Protein 6ILU (pdb70)

Structure (mmCIF, N/CA/C/O backbone):
data_6ILU
#
_entry.id   6ILU
#
_cell.length_a   81.823
_cell.length_b   107.514
_cell.length_c   117.524
_cell.angle_alpha   90.00
_cell.angle_beta   90.00
_cell.angle_gamma   90.00
#
_symmetry.space_group_name_H-M   'I 2 2 2'
#
loop_
_entity.id
_entity.type
_entity.pdbx_description
1 polymer Lysin
2 non-polymer 'SULFATE ION'
3 non-polymer 1,2-ETHANEDIOL
4 water water
#
loop_
_atom_site.group_PDB
_atom_site.id
_atom_site.type_symbol
_atom_site.label_atom_id
_atom_site.label_alt_id
_atom_site.label_comp_id
_atom_site.label_asym_id
_atom_site.label_entity_id
_atom_site.label_seq_id
_atom_site.pdbx_PDB_ins_code
_atom_site.Cartn_x
_atom_site.Cartn_y
_atom_site.Cartn_z
_atom_site.occupancy
_atom_site.B_iso_or_equiv
_atom_site.auth_seq_id
_atom_site.auth_comp_id
_atom_site.auth_asym_id
_atom_site.auth_atom_id
_atom_site.pdbx_PDB_model_num
ATOM 1 N N . VAL A 1 6 ? 15.358 12.628 48.515 1.00 44.67 205 VAL A N 1
ATOM 2 C CA . VAL A 1 6 ? 16.194 11.433 48.400 1.00 36.80 205 VAL A CA 1
ATOM 3 C C . VAL A 1 6 ? 17.046 11.588 47.131 1.00 31.27 205 VAL A C 1
ATOM 4 O O . VAL A 1 6 ? 16.572 12.013 46.065 1.00 36.01 205 VAL A O 1
ATOM 8 N N . SER A 1 7 ? 18.321 11.269 47.257 1.00 27.99 206 SER A N 1
ATOM 9 C CA . SER A 1 7 ? 19.243 11.493 46.154 1.00 26.30 206 SER A CA 1
ATOM 10 C C . SER A 1 7 ? 19.180 10.362 45.141 1.00 26.66 206 SER A C 1
ATOM 11 O O . SER A 1 7 ? 18.859 9.210 45.478 1.00 28.29 206 SER A O 1
ATOM 14 N N . GLU A 1 8 ? 19.456 10.703 43.892 1.00 26.51 207 GLU A N 1
ATOM 15 C CA . GLU A 1 8 ? 19.641 9.685 42.853 1.00 27.14 207 GLU A CA 1
ATOM 16 C C . GLU A 1 8 ? 20.830 8.811 43.234 1.00 24.97 207 GLU A C 1
ATOM 17 O O . GLU A 1 8 ? 21.940 9.301 43.411 1.00 24.45 207 GLU A O 1
ATOM 23 N N . PRO A 1 9 ? 20.622 7.495 43.341 1.00 26.49 208 PRO A N 1
ATOM 24 C CA . PRO A 1 9 ? 21.733 6.673 43.815 1.00 28.15 208 PRO A CA 1
ATOM 25 C C . PRO A 1 9 ? 22.863 6.489 42.806 1.00 29.09 208 PRO A C 1
ATOM 26 O O . PRO A 1 9 ? 23.967 6.111 43.214 1.00 29.18 208 PRO A O 1
ATOM 30 N N . GLU A 1 10 ? 22.623 6.727 41.512 1.00 24.53 209 GLU A N 1
ATOM 31 C CA . GLU A 1 10 ? 23.699 6.568 40.539 1.00 23.47 209 GLU A CA 1
ATOM 32 C C . GLU A 1 10 ? 23.521 7.655 39.497 1.00 23.82 209 GLU A C 1
ATOM 33 O O . GLU A 1 10 ? 22.412 8.175 39.351 1.00 23.57 209 GLU A O 1
ATOM 39 N N . GLY A 1 11 ? 24.589 7.974 38.783 1.00 21.34 210 GLY A N 1
ATOM 40 C CA . GLY A 1 11 ? 24.460 8.892 37.644 1.00 21.98 210 GLY A CA 1
ATOM 41 C C . GLY A 1 11 ? 24.659 10.352 37.965 1.00 20.32 210 GLY A C 1
ATOM 42 O O . GLY A 1 11 ? 24.602 10.764 39.130 1.00 20.68 210 GLY A O 1
ATOM 43 N N . ILE A 1 12 ? 24.811 11.151 36.903 1.00 17.76 211 ILE A N 1
ATOM 44 C CA . ILE A 1 12 ? 24.967 12.596 37.059 1.00 17.61 211 ILE A CA 1
ATOM 45 C C . ILE A 1 12 ? 24.007 13.379 36.170 1.00 20.17 211 ILE A C 1
ATOM 46 O O . ILE A 1 12 ? 24.034 14.613 36.169 1.00 21.53 211 ILE A O 1
ATOM 51 N N . GLY A 1 13 ? 23.158 12.699 35.389 1.00 19.27 212 GLY A N 1
ATOM 52 C CA . GLY A 1 13 ? 22.207 13.442 34.556 1.00 18.61 212 GLY A CA 1
ATOM 53 C C . GLY A 1 13 ? 21.491 12.479 33.611 1.00 21.55 212 GLY A C 1
ATOM 54 O O . GLY A 1 13 ? 21.723 11.261 33.686 1.00 21.27 212 GLY A O 1
ATOM 55 N N . VAL A 1 14 ? 20.648 13.013 32.747 1.00 22.28 213 VAL A N 1
ATOM 56 C CA . VAL A 1 14 ? 19.912 12.231 31.751 1.00 23.65 213 VAL A CA 1
ATOM 57 C C . VAL A 1 14 ? 20.031 12.930 30.382 1.00 21.60 213 VAL A C 1
ATOM 58 O O . VAL A 1 14 ? 19.731 14.129 30.255 1.00 22.46 213 VAL A O 1
ATOM 62 N N . ALA A 1 15 ? 20.415 12.180 29.351 1.00 21.08 214 ALA A N 1
ATOM 63 C CA . ALA A 1 15 ? 20.661 12.714 27.991 1.00 19.69 214 ALA A CA 1
ATOM 64 C C . ALA A 1 15 ? 19.634 12.206 26.966 1.00 20.10 214 ALA A C 1
ATOM 65 O O . ALA A 1 15 ? 19.240 11.041 27.006 1.00 22.75 214 ALA A O 1
ATOM 67 N N . LEU A 1 16 ? 19.191 13.079 26.078 1.00 22.14 215 LEU A N 1
ATOM 68 C CA . LEU A 1 16 ? 18.306 12.683 24.995 1.00 21.77 215 LEU A CA 1
ATOM 69 C C . LEU A 1 16 ? 18.862 13.206 23.677 1.00 22.16 215 LEU A C 1
ATOM 70 O O . LEU A 1 16 ? 19.196 14.375 23.591 1.00 23.28 215 LEU A O 1
ATOM 75 N N . SER A 1 17 ? 19.017 12.330 22.686 1.00 21.88 216 SER A N 1
ATOM 76 C CA . SER A 1 17 ? 19.495 12.715 21.352 1.00 21.23 216 SER A CA 1
ATOM 77 C C . SER A 1 17 ? 18.795 13.963 20.810 1.00 23.17 216 SER A C 1
ATOM 78 O O . SER A 1 17 ? 17.563 14.067 20.900 1.00 25.16 216 SER A O 1
ATOM 81 N N . ILE A 1 18 ? 19.570 14.864 20.208 1.00 22.87 217 ILE A N 1
ATOM 82 C CA . ILE A 1 18 ? 18.958 15.988 19.473 1.00 21.71 217 ILE A CA 1
ATOM 83 C C . ILE A 1 18 ? 18.432 15.598 18.075 1.00 24.12 217 ILE A C 1
ATOM 84 O O . ILE A 1 18 ? 17.742 16.390 17.425 1.00 23.39 217 ILE A O 1
ATOM 89 N N . TYR A 1 19 ? 18.752 14.385 17.630 1.00 24.19 218 TYR A N 1
ATOM 90 C CA . TYR A 1 19 ? 18.389 13.918 16.274 1.00 24.43 218 TYR A CA 1
ATOM 91 C C . TYR A 1 19 ? 17.076 13.134 16.310 1.00 24.60 218 TYR A C 1
ATOM 92 O O . TYR A 1 19 ? 16.615 12.743 17.382 1.00 28.16 218 TYR A O 1
ATOM 101 N N . PRO A 1 20 ? 16.483 12.873 15.145 1.00 25.31 219 PRO A N 1
ATOM 102 C CA . PRO A 1 20 ? 15.245 12.100 15.143 1.00 26.39 219 PRO A CA 1
ATOM 103 C C . PRO A 1 20 ? 15.446 10.679 15.627 1.00 26.52 219 PRO A C 1
ATOM 104 O O . PRO A 1 20 ? 16.560 10.165 15.622 1.00 26.51 219 PRO A O 1
ATOM 108 N N . ASP A 1 21 ? 14.373 10.055 16.078 1.00 32.20 220 ASP A N 1
ATOM 109 C CA . ASP A 1 21 ? 14.436 8.625 16.401 1.00 32.75 220 ASP A CA 1
ATOM 110 C C . ASP A 1 21 ? 14.891 7.879 15.132 1.00 31.39 220 ASP A C 1
ATOM 111 O O . ASP A 1 21 ? 14.433 8.205 14.004 1.00 30.37 220 ASP A O 1
ATOM 116 N N . GLY A 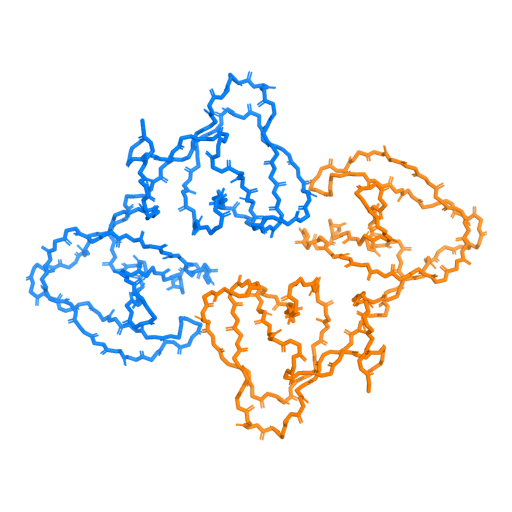1 22 ? 15.800 6.911 15.303 1.00 31.04 221 GLY A N 1
ATOM 117 C CA . GLY A 1 22 ? 16.342 6.166 14.184 1.00 34.84 221 GLY A CA 1
ATOM 118 C C . GLY A 1 22 ? 17.647 6.729 13.633 1.00 32.85 221 GLY A C 1
ATOM 119 O O . GLY A 1 22 ? 18.339 6.062 12.863 1.00 35.81 221 GLY A O 1
ATOM 120 N N . TYR A 1 23 ? 17.990 7.953 14.014 1.00 27.79 222 TYR A N 1
ATOM 121 C CA . TYR A 1 23 ? 19.194 8.589 13.480 1.00 27.62 222 TYR A CA 1
ATOM 122 C C . TYR A 1 23 ? 20.373 8.225 14.392 1.00 28.71 222 TYR A C 1
ATOM 123 O O . TYR A 1 23 ? 20.317 8.457 15.569 1.00 30.04 222 TYR A O 1
ATOM 132 N N . GLY A 1 24 ? 21.405 7.585 13.842 1.00 28.90 223 GLY A N 1
ATOM 133 C CA . GLY A 1 24 ? 22.466 7.062 14.670 1.00 28.46 223 GLY A CA 1
ATOM 134 C C . GLY A 1 24 ? 23.334 8.117 15.317 1.00 26.40 223 GLY A C 1
ATOM 135 O O . GLY A 1 24 ? 23.759 9.070 14.662 1.00 31.08 223 GLY A O 1
ATOM 136 N N . VAL A 1 25 ? 23.555 7.981 16.621 1.00 29.29 224 VAL A N 1
ATOM 137 C CA . VAL A 1 25 ? 24.527 8.790 17.338 1.00 29.89 224 VAL A CA 1
ATOM 138 C C . VAL A 1 25 ? 25.694 7.889 17.705 1.00 29.66 224 VAL A C 1
ATOM 139 O O . VAL A 1 25 ? 25.471 6.825 18.291 1.00 28.89 224 VAL A O 1
ATOM 143 N N . ASN A 1 26 ? 26.921 8.302 17.383 1.00 28.70 225 ASN A N 1
ATOM 144 C CA . ASN A 1 26 ? 28.075 7.424 17.592 1.00 28.42 225 ASN A CA 1
ATOM 145 C C . ASN A 1 26 ? 28.524 7.347 19.039 1.00 25.04 225 ASN A C 1
ATOM 146 O O . ASN A 1 26 ? 28.437 8.322 19.786 1.00 26.78 225 ASN A O 1
ATOM 151 N N . LEU A 1 27 ? 28.962 6.144 19.408 1.00 23.50 226 LEU A N 1
ATOM 152 C CA . LEU A 1 27 ? 29.579 5.883 20.706 1.00 23.82 226 LEU A CA 1
ATOM 153 C C . LEU A 1 27 ? 31.044 5.568 20.475 1.00 25.39 226 LEU A C 1
ATOM 154 O O . LEU A 1 27 ? 31.409 4.995 19.429 1.00 30.44 226 LEU A O 1
ATOM 159 N N . TYR A 1 28 ? 31.848 5.878 21.495 1.00 22.70 227 TYR A N 1
ATOM 160 C CA . TYR A 1 28 ? 33.293 5.852 21.401 1.00 22.80 227 TYR A CA 1
ATOM 161 C C . TYR A 1 28 ? 33.936 5.290 22.651 1.00 20.64 227 TYR A C 1
ATOM 162 O O . TYR A 1 28 ? 33.344 5.293 23.759 1.00 21.63 227 TYR A O 1
ATOM 171 N N . GLU A 1 29 ? 35.173 4.824 22.494 1.00 20.75 228 GLU A N 1
ATOM 172 C CA . GLU A 1 29 ? 36.046 4.672 23.665 1.00 22.71 228 GLU A CA 1
ATOM 173 C C . GLU A 1 29 ? 37.155 5.736 23.587 1.00 25.09 228 GLU A C 1
ATOM 174 O O . GLU A 1 29 ? 37.297 6.419 22.553 1.00 25.77 228 GLU A O 1
ATOM 180 N N . ARG A 1 30 ? 37.898 5.922 24.692 1.00 20.57 229 ARG A N 1
ATOM 181 C CA . ARG A 1 30 ? 39.082 6.818 24.723 1.00 19.64 229 ARG A CA 1
ATOM 182 C C . ARG A 1 30 ? 38.699 8.292 24.491 1.00 21.58 229 ARG A C 1
ATOM 183 O O . ARG A 1 30 ? 39.005 8.904 23.454 1.00 20.71 229 ARG A O 1
ATOM 191 N N . PRO A 1 31 ? 38.084 8.914 25.494 1.00 18.10 230 PRO A N 1
ATOM 192 C CA . PRO A 1 31 ? 37.435 10.208 25.201 1.00 19.87 230 PRO A CA 1
ATOM 193 C C . PRO A 1 31 ? 38.399 11.343 24.901 1.00 19.82 230 PRO A C 1
ATOM 194 O O . PRO A 1 31 ? 37.987 12.286 24.235 1.00 22.78 230 PRO A O 1
ATOM 198 N N . SER A 1 32 ? 39.674 11.251 25.292 1.00 19.79 231 SER A N 1
ATOM 199 C CA . SER A 1 32 ? 40.561 12.323 24.859 1.00 21.45 231 SER A CA 1
ATOM 200 C C . SER A 1 32 ? 40.942 12.245 23.363 1.00 24.74 231 SER A C 1
ATOM 201 O O . SER A 1 32 ? 41.444 13.213 22.807 1.00 26.62 231 SER A O 1
ATOM 204 N N . ASP A 1 33 ? 40.724 11.099 22.714 1.00 23.65 232 ASP A N 1
ATOM 205 C CA . ASP A 1 33 ? 41.049 10.947 21.272 1.00 27.83 232 ASP A CA 1
ATOM 206 C C . ASP A 1 33 ? 40.190 9.790 20.760 1.00 26.69 232 ASP A C 1
ATOM 207 O O . ASP A 1 33 ? 40.682 8.648 20.585 1.00 27.02 232 ASP A O 1
ATOM 212 N N . PRO A 1 34 ? 38.886 10.057 20.554 1.00 26.14 233 PRO A N 1
ATOM 213 C CA . PRO A 1 34 ? 37.852 9.000 20.517 1.00 24.98 233 PRO A CA 1
ATOM 214 C C . PRO A 1 34 ? 38.036 7.993 19.386 1.00 28.35 233 PRO A C 1
ATOM 215 O O . PRO A 1 34 ? 38.378 8.381 18.250 1.00 27.74 233 PRO A O 1
ATOM 219 N N . ILE A 1 35 ? 37.851 6.715 19.728 1.00 23.64 234 ILE A N 1
ATOM 220 C CA . ILE A 1 35 ? 37.861 5.586 18.789 1.00 25.86 234 ILE A CA 1
ATOM 221 C C . ILE A 1 35 ? 36.448 5.062 18.669 1.00 27.44 234 ILE A C 1
ATOM 222 O O . ILE A 1 35 ? 35.802 4.758 19.675 1.00 25.20 234 ILE A O 1
ATOM 227 N N . TYR A 1 36 ? 35.957 4.952 17.435 1.00 26.70 235 TYR A N 1
ATOM 228 C CA . TYR A 1 36 ? 34.590 4.531 17.201 1.00 28.75 235 TYR A CA 1
ATOM 229 C C . TYR A 1 36 ? 34.306 3.180 17.862 1.00 32.03 235 TYR A C 1
ATOM 230 O O . TYR A 1 36 ? 35.097 2.236 17.724 1.00 32.71 235 TYR A O 1
ATOM 239 N N . ALA A 1 37 ? 33.199 3.090 18.601 1.00 29.30 236 ALA A N 1
ATOM 240 C CA . ALA A 1 37 ? 32.812 1.826 19.213 1.00 29.68 236 ALA A CA 1
ATOM 241 C C . ALA A 1 37 ? 31.497 1.311 18.712 1.00 31.82 236 ALA A C 1
ATOM 242 O O . ALA A 1 37 ? 31.283 0.093 18.615 1.00 37.87 236 ALA A O 1
ATOM 244 N N . GLY A 1 38 ? 30.599 2.214 18.373 1.00 30.94 237 GLY A N 1
ATOM 245 C CA . GLY A 1 38 ? 29.336 1.757 17.826 1.00 32.48 237 GLY A CA 1
ATOM 246 C C . GLY A 1 38 ? 28.382 2.895 17.617 1.00 34.57 237 GLY A C 1
ATOM 247 O O . GLY A 1 38 ? 28.817 4.019 17.568 1.00 29.36 237 GLY A O 1
ATOM 248 N N . ASN A 1 39 ? 27.091 2.584 17.572 1.00 37.58 238 ASN A N 1
ATOM 249 C CA . ASN A 1 39 ? 26.059 3.468 17.061 1.00 41.95 238 ASN A CA 1
ATOM 250 C C . ASN A 1 39 ? 24.706 3.258 17.790 1.00 35.98 238 ASN A C 1
ATOM 251 O O . ASN A 1 39 ? 24.218 2.128 17.828 1.00 41.18 238 ASN A O 1
ATOM 256 N N . ILE A 1 40 ? 24.101 4.310 18.354 1.00 28.71 239 ILE A N 1
ATOM 257 C CA . ILE A 1 40 ? 22.782 4.229 19.015 1.00 26.40 239 ILE A CA 1
ATOM 258 C C . ILE A 1 40 ? 21.690 4.852 18.127 1.00 30.99 239 ILE A C 1
ATOM 259 O O . ILE A 1 40 ? 21.781 6.045 17.842 1.00 33.18 239 ILE A O 1
ATOM 264 N N . THR A 1 41 ? 20.661 4.101 17.755 1.00 29.29 240 THR A N 1
ATOM 265 C CA . THR A 1 41 ? 19.625 4.632 16.867 1.00 30.75 240 THR A CA 1
ATOM 266 C C . THR A 1 41 ? 18.300 4.757 17.614 1.00 34.27 240 THR A C 1
ATOM 267 O O . THR A 1 41 ? 17.381 5.416 17.150 1.00 34.19 240 THR A O 1
ATOM 271 N N . LYS A 1 42 ? 18.199 4.111 18.773 1.00 31.33 241 LYS A N 1
ATOM 272 C CA . LYS A 1 42 ? 16.951 4.126 19.534 1.00 33.46 241 LYS A CA 1
ATOM 273 C C . LYS A 1 42 ? 16.914 5.353 20.390 1.00 31.60 241 LYS A C 1
ATOM 274 O O . LYS A 1 42 ? 17.664 5.457 21.359 1.00 30.97 241 LYS A O 1
ATOM 280 N N . LYS A 1 43 ? 16.044 6.288 20.053 1.00 31.33 242 LYS A N 1
ATOM 281 C CA . LYS A 1 43 ? 15.985 7.523 20.804 1.00 28.86 242 LYS A CA 1
ATOM 282 C C . LYS A 1 43 ? 15.080 7.404 22.024 1.00 27.59 242 LYS A C 1
ATOM 283 O O . LYS A 1 43 ? 13.859 7.392 21.908 1.00 30.65 242 LYS A O 1
ATOM 289 N N . ILE A 1 44 ? 15.708 7.264 23.184 1.00 27.01 243 ILE A N 1
ATOM 290 C CA . ILE A 1 44 ? 15.045 7.296 24.480 1.00 27.64 243 ILE A CA 1
ATOM 291 C C . ILE A 1 44 ? 15.972 8.053 25.429 1.00 25.56 243 ILE A C 1
ATOM 292 O O . ILE A 1 44 ? 17.156 8.214 25.135 1.00 25.61 243 ILE A O 1
ATOM 297 N N . PRO A 1 45 ? 15.462 8.486 26.586 1.00 27.23 244 PRO A N 1
ATOM 298 C CA . PRO A 1 45 ? 16.417 9.081 27.538 1.00 24.49 244 PRO A CA 1
ATOM 299 C C . PRO A 1 45 ? 17.441 8.045 28.048 1.00 24.13 244 PRO A C 1
ATOM 300 O O . PRO A 1 45 ? 17.058 6.907 28.339 1.00 25.91 244 PRO A O 1
ATOM 304 N N . TYR A 1 46 ? 18.717 8.437 28.142 1.00 23.09 245 TYR A N 1
ATOM 305 C CA . TYR A 1 46 ? 19.774 7.573 28.653 1.00 24.97 245 TYR A CA 1
ATOM 306 C C . TYR A 1 46 ? 20.418 8.203 29.878 1.00 23.97 245 TYR A C 1
ATOM 307 O O . TYR A 1 46 ? 20.791 9.364 29.826 1.00 22.67 245 TYR A O 1
ATOM 316 N N . LYS A 1 47 ? 20.581 7.432 30.959 1.00 22.43 246 LYS A N 1
ATOM 317 C CA . LYS A 1 47 ? 21.282 7.942 32.132 1.00 19.50 246 LYS A CA 1
ATOM 318 C C . LYS A 1 47 ? 22.766 8.185 31.810 1.00 22.81 246 LYS A C 1
ATOM 319 O O . LYS A 1 47 ? 23.396 7.413 31.083 1.00 21.16 246 LYS A O 1
ATOM 325 N N . VAL A 1 48 ? 23.293 9.306 32.293 1.00 19.76 247 VAL A N 1
ATOM 326 C CA . VAL A 1 48 ? 24.698 9.662 32.128 1.00 16.31 247 VAL A CA 1
ATOM 327 C C . VAL A 1 48 ? 25.445 9.284 33.414 1.00 17.69 247 VAL A C 1
ATOM 328 O O . VAL A 1 48 ? 25.024 9.668 34.526 1.00 19.49 247 VAL A O 1
ATOM 332 N N . PHE A 1 49 ? 26.556 8.563 33.260 1.00 17.11 248 PHE A N 1
ATOM 333 C CA . PHE A 1 49 ? 27.299 8.101 34.420 1.00 18.62 248 PHE A CA 1
ATOM 334 C C . PHE A 1 49 ? 28.577 8.882 34.699 1.00 18.74 248 PHE A C 1
ATOM 335 O O . PHE A 1 49 ? 29.038 8.873 35.855 1.00 21.53 248 PHE A O 1
ATOM 343 N N . ALA A 1 50 ? 29.132 9.538 33.695 1.00 17.64 249 ALA A N 1
ATOM 344 C CA . ALA A 1 50 ? 30.378 10.290 33.848 1.00 17.85 249 ALA A CA 1
ATOM 345 C C . ALA A 1 50 ? 30.484 11.315 32.758 1.00 18.81 249 ALA A C 1
ATOM 346 O O . ALA A 1 50 ? 29.854 11.184 31.695 1.00 19.04 249 ALA A O 1
ATOM 348 N N . GLY A 1 51 ? 31.335 12.296 32.996 1.00 17.19 250 GLY A N 1
ATOM 349 C CA . GLY A 1 51 ? 31.595 13.356 32.028 1.00 17.69 250 GLY A CA 1
ATOM 350 C C . GLY A 1 51 ? 33.096 13.431 31.793 1.00 17.97 250 GLY A C 1
ATOM 351 O O . GLY A 1 51 ? 33.923 13.170 32.706 1.00 17.89 250 GLY A O 1
ATOM 352 N N . TYR A 1 52 ? 33.460 13.729 30.534 1.00 16.39 251 TYR A N 1
ATOM 353 C CA . TYR A 1 52 ? 34.819 14.061 30.148 1.00 18.27 251 TYR A CA 1
ATOM 354 C C . TYR A 1 52 ? 34.762 15.536 29.829 1.00 19.05 251 TYR A C 1
ATOM 355 O O . TYR A 1 52 ? 34.046 15.941 28.882 1.00 20.08 251 TYR A O 1
ATOM 364 N N . TRP A 1 53 ? 35.475 16.354 30.605 1.00 18.43 252 TRP A N 1
ATOM 365 C CA . TRP A 1 53 ? 35.370 17.810 30.501 1.00 21.90 252 TRP A CA 1
ATOM 366 C C . TRP A 1 53 ? 36.536 18.332 29.686 1.00 23.69 252 TRP A C 1
ATOM 367 O O . TRP A 1 53 ? 37.473 18.938 30.192 1.00 26.78 252 TRP A O 1
ATOM 378 N N . GLY A 1 54 ? 36.458 18.107 28.372 1.00 24.08 253 GLY A N 1
ATOM 379 C CA . GLY A 1 54 ? 37.536 18.510 27.480 1.00 28.03 253 GLY A CA 1
ATOM 380 C C . GLY A 1 54 ? 37.432 19.942 27.011 1.00 30.15 253 GLY A C 1
ATOM 381 O O . GLY A 1 54 ? 38.362 20.476 26.422 1.00 36.13 253 GLY A O 1
ATOM 382 N N . GLY A 1 55 ? 36.292 20.567 27.254 1.00 25.65 254 GLY A N 1
ATOM 383 C CA . GLY A 1 55 ? 36.125 21.953 26.929 1.00 29.44 254 GLY A CA 1
ATOM 384 C C . GLY A 1 55 ? 35.349 22.036 25.639 1.00 34.53 254 GLY A C 1
ATOM 385 O O . GLY A 1 55 ? 35.789 21.536 24.582 1.00 35.61 254 GLY A O 1
ATOM 386 N N . GLY A 1 56 ? 34.182 22.653 25.726 1.00 35.44 255 GLY A N 1
ATOM 387 C CA . GLY A 1 56 ? 33.437 22.977 24.530 1.00 36.33 255 GLY A CA 1
ATOM 388 C C . GLY A 1 56 ? 33.030 21.743 23.772 1.00 30.93 255 GLY A C 1
ATOM 389 O O . GLY A 1 56 ? 32.509 20.805 24.381 1.00 28.31 255 GLY A O 1
ATOM 390 N N . ASP A 1 57 ? 33.291 21.744 22.463 1.00 34.65 256 ASP A N 1
ATOM 391 C CA . ASP A 1 57 ? 32.877 20.670 21.580 1.00 35.30 256 ASP A CA 1
ATOM 392 C C . ASP A 1 57 ? 33.502 19.356 21.931 1.00 31.76 256 ASP A C 1
ATOM 393 O O . ASP A 1 57 ? 33.035 18.311 21.473 1.00 35.09 256 ASP A O 1
ATOM 398 N N . LYS A 1 58 ? 34.574 19.374 22.727 1.00 30.12 257 LYS A N 1
ATOM 399 C CA . LYS A 1 58 ? 35.275 18.128 23.048 1.00 28.48 257 LYS A CA 1
ATOM 400 C C . LYS A 1 58 ? 34.696 17.440 24.276 1.00 25.01 257 LYS A C 1
ATOM 401 O O . LYS A 1 58 ? 35.123 16.324 24.608 1.00 25.07 257 LYS A O 1
ATOM 407 N N . ASP A 1 59 ? 33.727 18.071 24.937 1.00 19.65 258 ASP A N 1
ATOM 408 C CA . ASP A 1 59 ? 33.046 17.421 26.069 1.00 20.12 258 ASP A CA 1
ATOM 409 C C . ASP A 1 59 ? 32.344 16.144 25.625 1.00 19.06 258 ASP A C 1
ATOM 410 O O . ASP A 1 59 ? 31.659 16.131 24.565 1.00 20.68 258 ASP A O 1
ATOM 415 N N . MET A 1 60 ? 32.502 15.100 26.457 1.00 18.81 259 MET A N 1
ATOM 416 C CA . MET A 1 60 ? 31.794 13.830 26.247 1.00 19.68 259 MET A CA 1
ATOM 417 C C . MET A 1 60 ? 31.068 13.334 27.492 1.00 19.16 259 MET A C 1
ATOM 418 O O . MET A 1 60 ? 31.446 13.683 28.648 1.00 19.42 259 MET A O 1
ATOM 423 N N . ILE A 1 61 ? 30.033 12.509 27.283 1.00 18.74 260 ILE A N 1
ATOM 424 C CA . ILE A 1 61 ? 29.296 11.915 28.393 1.00 16.42 260 ILE A CA 1
ATOM 425 C C . ILE A 1 61 ? 29.320 10.409 28.213 1.00 17.96 260 ILE A C 1
ATOM 426 O O . ILE A 1 61 ? 29.344 9.918 27.100 1.00 18.59 260 ILE A O 1
ATOM 431 N N . CYS A 1 62 ? 29.360 9.689 29.341 1.00 17.11 261 CYS A N 1
ATOM 432 C CA . CYS A 1 62 ? 29.464 8.242 29.324 1.00 16.92 261 CYS A CA 1
ATOM 433 C C . CYS A 1 62 ? 28.094 7.645 29.627 1.00 20.95 261 CYS A C 1
ATOM 434 O O . CYS A 1 62 ? 27.523 7.906 30.706 1.00 20.37 261 CYS A O 1
ATOM 437 N N . LEU A 1 63 ? 27.559 6.853 28.701 1.00 19.07 262 LEU A N 1
ATOM 438 C CA . LEU A 1 63 ? 26.234 6.241 28.903 1.00 19.13 262 LEU A CA 1
ATOM 439 C C . LEU A 1 63 ? 26.292 4.828 29.485 1.00 18.72 262 LEU A C 1
ATOM 440 O O . LEU A 1 63 ? 25.279 4.143 29.567 1.00 22.13 262 LEU A O 1
ATOM 445 N N . GLY A 1 64 ? 27.462 4.394 29.933 1.00 19.56 263 GLY A N 1
ATOM 446 C CA . GLY A 1 64 ? 27.572 3.066 30.521 1.00 21.84 263 GLY A CA 1
ATOM 447 C C . GLY A 1 64 ? 28.968 2.841 31.028 1.00 25.08 263 GLY A C 1
ATOM 448 O O . GLY A 1 64 ? 29.317 3.209 32.172 1.00 26.50 263 GLY A O 1
ATOM 449 N N . GLY A 1 65 ? 29.776 2.210 30.195 1.00 22.23 264 GLY A N 1
ATOM 450 C CA . GLY A 1 65 ? 31.150 1.942 30.543 1.00 21.65 264 GLY A CA 1
ATOM 451 C C . GLY A 1 65 ? 32.100 2.494 29.483 1.00 20.54 264 GLY A C 1
ATOM 452 O O . GLY A 1 65 ? 31.742 3.388 28.740 1.00 19.40 264 GLY A O 1
ATOM 453 N N . GLU A 1 66 ? 33.304 1.944 29.445 1.00 23.65 265 GLU A N 1
ATOM 454 C CA . GLU A 1 66 ? 34.393 2.504 28.624 1.00 20.91 265 GLU A CA 1
ATOM 455 C C . GLU A 1 66 ? 34.098 2.657 27.159 1.00 23.08 265 GLU A C 1
ATOM 456 O O . GLU A 1 66 ? 34.687 3.528 26.535 1.00 20.71 265 GLU A O 1
ATOM 462 N N . LYS A 1 67 ? 33.265 1.780 26.600 1.00 22.40 266 LYS A N 1
ATOM 463 C CA . LYS A 1 67 ? 32.919 1.964 25.164 1.00 22.81 266 LYS A CA 1
ATOM 464 C C . LYS A 1 67 ? 31.612 2.739 24.880 1.00 25.08 266 LYS A C 1
ATOM 465 O O . LYS A 1 67 ? 31.098 2.666 23.755 1.00 25.67 266 LYS A O 1
ATOM 471 N N . GLN A 1 68 ? 31.097 3.482 25.857 1.00 21.31 267 GLN A N 1
ATOM 472 C CA . GLN A 1 68 ? 29.833 4.207 25.678 1.00 21.10 267 GLN A CA 1
ATOM 473 C C . GLN A 1 68 ? 29.984 5.700 25.864 1.00 21.08 267 GLN A C 1
ATOM 474 O O . GLN A 1 68 ? 29.070 6.366 26.349 1.00 20.65 267 GLN A O 1
ATOM 480 N N . TRP A 1 69 ? 31.112 6.254 25.421 1.00 19.44 268 TRP A N 1
ATOM 481 C CA . TRP A 1 69 ? 31.238 7.726 25.394 1.00 19.26 268 TRP A CA 1
ATOM 482 C C . TRP A 1 69 ? 30.598 8.336 24.155 1.00 19.82 268 TRP A C 1
ATOM 483 O O . TRP A 1 69 ? 30.666 7.764 23.061 1.00 21.35 268 TRP A O 1
ATOM 494 N N . ALA A 1 70 ? 30.001 9.520 24.339 1.00 20.48 269 ALA A N 1
ATOM 495 C C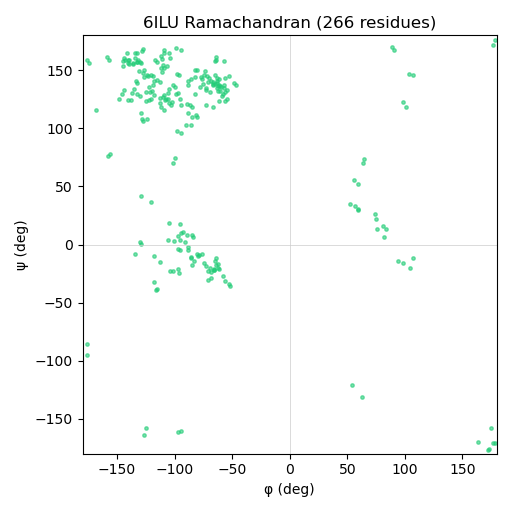A . ALA A 1 70 ? 29.362 10.210 23.226 1.00 20.48 269 ALA A CA 1
ATOM 496 C C . ALA A 1 70 ? 29.561 11.715 23.404 1.00 18.14 269 ALA A C 1
ATOM 497 O O . ALA A 1 70 ? 29.689 12.201 24.525 1.00 19.41 269 ALA A O 1
ATOM 499 N N . TYR A 1 71 ? 29.548 12.460 22.312 1.00 20.84 270 TYR A N 1
ATOM 500 C CA . TYR A 1 71 ? 29.722 13.914 22.472 1.00 19.91 270 TYR A CA 1
ATOM 501 C C . TYR A 1 71 ? 28.482 14.590 23.059 1.00 21.68 270 TYR A C 1
ATOM 502 O O . TYR A 1 71 ? 27.362 14.361 22.574 1.00 22.16 270 TYR A O 1
ATOM 511 N N . ASN A 1 72 ? 28.693 15.464 24.067 1.00 18.92 271 ASN A N 1
ATOM 512 C CA . ASN A 1 72 ? 27.581 16.221 24.651 1.00 20.49 271 ASN A CA 1
ATOM 513 C C . ASN A 1 72 ? 26.758 16.935 23.608 1.00 22.06 271 ASN A C 1
ATOM 514 O O . ASN A 1 72 ? 25.551 17.079 23.777 1.00 21.78 271 ASN A O 1
ATOM 519 N N . LYS A 1 73 ? 27.415 17.427 22.552 1.00 23.65 272 LYS A N 1
ATOM 520 C CA . LYS A 1 73 ? 26.746 18.291 21.579 1.00 24.10 272 LYS A CA 1
ATOM 521 C C . LYS A 1 73 ? 25.628 17.546 20.812 1.00 22.81 272 LYS A C 1
ATOM 522 O O . LYS A 1 73 ? 24.781 18.201 20.195 1.00 24.37 272 LYS A O 1
ATOM 528 N N . HIS A 1 74 ? 25.606 16.217 20.901 1.00 22.02 273 HIS A N 1
ATOM 529 C C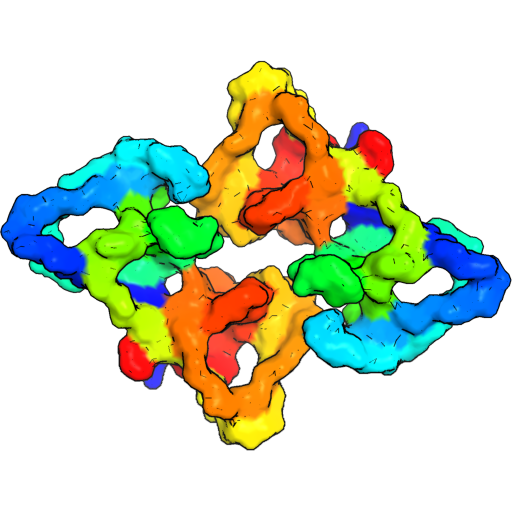A . HIS A 1 74 ? 24.582 15.446 20.198 1.00 24.52 273 HIS A CA 1
ATOM 530 C C . HIS A 1 74 ? 23.355 15.225 21.072 1.00 24.44 273 HIS A C 1
ATOM 531 O O . HIS A 1 74 ? 22.448 14.531 20.652 1.00 23.66 273 HIS A O 1
ATOM 538 N N . PHE A 1 75 ? 23.350 15.781 22.295 1.00 22.05 274 PHE A N 1
ATOM 539 C CA . PHE A 1 75 ? 22.233 15.557 23.243 1.00 22.52 274 PHE A CA 1
ATOM 540 C C . PHE A 1 75 ? 21.722 16.824 23.890 1.00 23.91 274 PHE A C 1
ATOM 541 O O . PHE A 1 75 ? 22.451 17.809 23.944 1.00 25.69 274 PHE A O 1
ATOM 549 N N . THR A 1 76 ? 20.470 16.814 24.363 1.00 23.03 275 THR A N 1
ATOM 550 C CA . THR A 1 76 ? 20.060 17.780 25.384 1.00 25.61 275 THR A CA 1
ATOM 551 C C . THR A 1 76 ? 20.190 17.030 26.711 1.00 26.63 275 THR A C 1
ATOM 552 O O . THR A 1 76 ? 19.761 15.858 26.831 1.00 24.07 275 THR A O 1
ATOM 556 N N . ILE A 1 77 ? 20.864 17.650 27.688 1.00 23.18 276 ILE A N 1
ATOM 557 C CA . ILE A 1 77 ? 21.227 16.918 28.928 1.00 21.73 276 ILE A CA 1
ATOM 558 C C . ILE A 1 77 ? 20.595 17.631 30.102 1.00 25.32 276 ILE A C 1
ATOM 559 O O . ILE A 1 77 ? 20.739 18.862 30.230 1.00 24.83 276 ILE A O 1
ATOM 564 N N . ASP A 1 78 ? 19.830 16.874 30.889 1.00 23.68 277 ASP A N 1
ATOM 565 C CA . ASP A 1 78 ? 19.251 17.376 32.125 1.00 23.84 277 ASP A CA 1
ATOM 566 C C . ASP A 1 78 ? 20.184 16.900 33.229 1.00 22.95 277 ASP A C 1
ATOM 567 O O . ASP A 1 78 ? 20.132 15.725 33.647 1.00 22.64 277 ASP A O 1
ATOM 572 N N . TRP A 1 79 ? 21.085 17.781 33.662 1.00 22.43 278 TRP A N 1
ATOM 573 C CA . TRP A 1 79 ? 22.076 17.390 34.687 1.00 21.48 278 TRP A CA 1
ATOM 574 C C . TRP A 1 79 ? 21.388 17.236 36.032 1.00 22.36 278 TRP A C 1
ATOM 575 O O . TRP A 1 79 ? 20.411 17.953 36.349 1.00 24.36 278 TRP A O 1
ATOM 586 N N . TYR A 1 80 ? 21.859 16.272 36.811 1.00 20.65 279 TYR A N 1
ATOM 587 C CA . TYR A 1 80 ? 21.446 16.211 38.200 1.00 21.86 279 TYR A CA 1
ATOM 588 C C . TYR A 1 80 ? 21.926 17.473 38.923 1.00 20.67 279 TYR A C 1
ATOM 589 O O . TYR A 1 80 ? 22.989 18.016 38.631 1.00 21.20 279 TYR A O 1
ATOM 598 N N . LYS A 1 81 ? 21.093 17.955 39.846 1.00 21.40 280 LYS A N 1
ATOM 599 C CA . LYS A 1 81 ? 21.333 19.200 40.571 1.00 21.07 280 LYS A CA 1
ATOM 600 C C . LYS A 1 81 ? 21.791 18.903 41.995 1.00 19.52 280 LYS A C 1
ATOM 601 O O . LYS A 1 81 ? 21.192 18.066 42.712 1.00 22.24 280 LYS A O 1
ATOM 607 N N . VAL A 1 82 ? 22.851 19.616 42.390 1.00 20.55 281 VAL A N 1
ATOM 608 C CA . VAL A 1 82 ? 23.491 19.407 43.690 1.00 17.92 281 VAL A CA 1
ATOM 609 C C . VAL A 1 82 ? 23.179 20.585 44.592 1.00 20.39 281 VAL A C 1
ATOM 610 O O . VAL A 1 82 ? 23.442 21.735 44.220 1.00 22.55 281 VAL A O 1
ATOM 614 N N . ARG A 1 83 ? 22.604 20.311 45.770 1.00 19.86 282 ARG A N 1
ATOM 615 C CA . ARG A 1 83 ? 22.257 21.388 46.708 1.00 21.52 282 ARG A CA 1
ATOM 616 C C . ARG A 1 83 ? 22.732 21.034 48.088 1.00 23.36 282 ARG A C 1
ATOM 617 O O . ARG A 1 83 ? 22.609 19.887 48.493 1.00 22.90 282 ARG A O 1
ATOM 625 N N . SER A 1 84 ? 23.272 22.002 48.814 1.00 22.84 283 SER A N 1
ATOM 626 C CA . SER A 1 84 ? 23.565 21.773 50.247 1.00 23.45 283 SER A CA 1
ATOM 627 C C . SER A 1 84 ? 22.343 21.259 51.018 1.00 26.32 283 SER A C 1
ATOM 628 O O . SER A 1 84 ? 21.197 21.675 50.756 1.00 27.91 283 SER A O 1
ATOM 631 N N . LYS A 1 85 ? 22.589 20.384 51.999 1.00 24.36 284 LYS A N 1
ATOM 632 C CA . LYS A 1 85 ? 21.529 19.984 52.920 1.00 24.90 284 LYS A CA 1
ATOM 633 C C . LYS A 1 85 ? 21.301 21.044 54.000 1.00 27.46 284 LYS A C 1
ATOM 634 O O . LYS A 1 85 ? 20.338 20.954 54.745 1.00 28.26 284 LYS A O 1
ATOM 640 N N . TYR A 1 86 ? 22.180 22.034 54.083 1.00 24.81 285 TYR A N 1
ATOM 641 C CA . TYR A 1 86 ? 22.227 22.934 55.247 1.00 26.52 285 TYR A CA 1
ATOM 642 C C . TYR A 1 86 ? 21.779 24.329 54.845 1.00 27.23 285 TYR A C 1
ATOM 643 O O . TYR A 1 86 ? 21.795 24.648 53.656 1.00 28.43 285 TYR A O 1
ATOM 652 N N . PRO A 1 87 ? 21.408 25.173 55.834 1.00 30.50 286 PRO A N 1
ATOM 653 C CA . PRO A 1 87 ? 20.918 26.504 55.469 1.00 34.78 286 PRO A CA 1
ATOM 654 C C . PRO A 1 87 ? 21.984 27.353 54.782 1.00 32.45 286 PRO A C 1
ATOM 655 O O . PRO A 1 87 ? 23.170 27.070 54.884 1.00 30.73 286 PRO A O 1
ATOM 659 N N . VAL A 1 88 ? 21.552 28.393 54.082 1.00 32.20 287 VAL A N 1
ATOM 660 C CA . VAL A 1 88 ? 22.496 29.332 53.498 1.00 32.54 287 VAL A CA 1
ATOM 661 C C . VAL A 1 88 ? 23.390 29.975 54.569 1.00 25.37 287 VAL A C 1
ATOM 662 O O . VAL A 1 88 ? 22.918 30.489 55.615 1.00 26.81 287 VAL A O 1
ATOM 666 N N . GLY A 1 89 ? 24.691 29.896 54.332 1.00 24.66 288 GLY A N 1
ATOM 667 C CA . GLY A 1 89 ? 25.681 30.460 55.234 1.00 26.76 288 GLY A CA 1
ATOM 668 C C . GLY A 1 89 ? 26.405 29.368 56.007 1.00 26.14 288 GLY A C 1
ATOM 669 O O . GLY A 1 89 ? 27.430 29.627 56.620 1.00 26.26 288 GLY A O 1
ATOM 670 N N . TRP A 1 90 ? 25.878 28.147 55.939 1.00 23.84 289 TRP A N 1
ATOM 671 C CA . TRP A 1 90 ? 26.480 26.990 56.619 1.00 23.54 289 TRP A CA 1
ATOM 672 C C . TRP A 1 90 ? 27.494 26.379 55.671 1.00 23.00 289 TRP A C 1
ATOM 673 O O . TRP A 1 90 ? 27.137 25.877 54.598 1.00 24.77 289 TRP A O 1
ATOM 684 N N . GLY A 1 91 ? 28.769 26.464 56.027 1.00 19.73 290 GLY A N 1
ATOM 685 C CA . GLY A 1 91 ? 29.814 26.098 55.084 1.00 21.20 290 GLY A CA 1
ATOM 686 C C . GLY A 1 91 ? 29.886 24.610 54.748 1.00 21.96 290 GLY A C 1
ATOM 687 O O . GLY A 1 91 ? 29.727 23.755 55.624 1.00 22.59 290 GLY A O 1
ATOM 688 N N . VAL A 1 92 ? 30.154 24.309 53.471 1.00 20.84 291 VAL A N 1
ATOM 689 C CA . VAL A 1 92 ? 30.337 22.923 53.056 1.00 21.77 291 VAL A CA 1
ATOM 690 C C . VAL A 1 92 ? 31.697 22.835 52.358 1.00 19.12 291 VAL A C 1
ATOM 691 O O . VAL A 1 92 ? 31.943 23.574 51.394 1.00 19.66 291 VAL A O 1
ATOM 695 N N . ASN A 1 93 ? 32.561 21.954 52.867 1.00 21.29 292 ASN A N 1
ATOM 696 C CA . ASN A 1 93 ? 33.918 21.867 52.339 1.00 18.93 292 ASN A CA 1
ATOM 697 C C . ASN A 1 93 ? 33.969 21.193 50.975 1.00 18.05 292 ASN A C 1
ATOM 698 O O . ASN A 1 93 ? 33.213 20.261 50.714 1.00 18.17 292 ASN A O 1
ATOM 703 N N . PHE A 1 94 ? 34.932 21.599 50.156 1.00 17.31 293 PHE A N 1
ATOM 704 C CA . PHE A 1 94 ? 35.218 20.845 48.939 1.00 16.35 293 PHE A CA 1
ATOM 705 C C . PHE A 1 94 ? 36.713 20.589 48.814 1.00 15.28 293 PHE A C 1
ATOM 706 O O . PHE A 1 94 ? 37.582 21.337 49.394 1.00 18.62 293 PHE A O 1
ATOM 714 N N . TYR A 1 95 ? 37.001 19.554 48.004 1.00 15.93 294 TYR A N 1
ATOM 715 C CA . TYR A 1 95 ? 38.339 18.953 47.930 1.00 16.04 294 TYR A CA 1
ATOM 716 C C . TYR A 1 95 ? 38.801 18.873 46.487 1.00 17.05 294 TYR A C 1
ATOM 717 O O . TYR A 1 95 ? 37.989 19.027 45.556 1.00 18.04 294 TYR A O 1
ATOM 726 N N . ASP A 1 96 ? 40.084 18.619 46.280 1.00 15.27 295 ASP A N 1
ATOM 727 C CA . ASP A 1 96 ? 40.564 18.531 44.869 1.00 16.56 295 ASP A CA 1
ATOM 728 C C . ASP A 1 96 ? 40.395 17.159 44.193 1.00 18.17 295 ASP A C 1
ATOM 729 O O .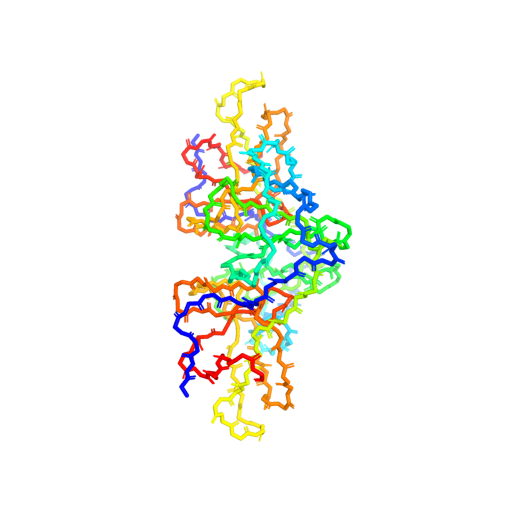 ASP A 1 96 ? 40.848 16.939 43.044 1.00 21.63 295 ASP A O 1
ATOM 734 N N . GLY A 1 97 ? 39.710 16.267 44.866 1.00 18.24 296 GLY A N 1
ATOM 735 C CA . GLY A 1 97 ? 39.295 14.995 44.282 1.00 19.31 296 GLY A CA 1
ATOM 736 C C . GLY A 1 97 ? 38.591 14.252 45.379 1.00 22.70 296 GLY A C 1
ATOM 737 O O . GLY A 1 97 ? 38.571 14.688 46.523 1.00 21.27 296 GLY A O 1
ATOM 738 N N . PRO A 1 98 ? 38.040 13.084 45.058 1.00 21.48 297 PRO A N 1
ATOM 739 C CA . PRO A 1 98 ? 37.503 12.202 46.093 1.00 21.31 297 PRO A CA 1
ATOM 740 C C . PRO A 1 98 ? 38.565 11.915 47.163 1.00 23.93 297 PRO A C 1
ATOM 741 O O . PRO A 1 98 ? 39.671 11.464 46.823 1.00 25.24 297 PRO A O 1
ATOM 745 N N . SER A 1 99 ? 38.243 12.180 48.426 1.00 25.03 298 SER A N 1
ATOM 746 C CA . SER A 1 99 ? 39.171 11.981 49.552 1.00 25.01 298 SER A CA 1
ATOM 747 C C . SER A 1 99 ? 40.465 12.764 49.337 1.00 24.63 298 SER A C 1
ATOM 748 O O . SER A 1 99 ? 41.540 12.350 49.756 1.00 24.67 298 SER A O 1
ATOM 751 N N . GLY A 1 100 ? 40.339 13.920 48.690 1.00 21.48 299 GLY A N 1
ATOM 752 C CA . GLY A 1 100 ? 41.537 14.666 48.304 1.00 21.99 299 GLY A CA 1
ATOM 753 C C . GLY A 1 100 ? 41.925 15.784 49.261 1.00 19.49 299 GLY A C 1
ATOM 754 O O . GLY A 1 100 ? 41.548 15.783 50.462 1.00 21.80 299 GLY A O 1
ATOM 755 N N . ASN A 1 101 ? 42.737 16.708 48.762 1.00 18.57 300 ASN A N 1
ATOM 756 C CA . ASN A 1 101 ? 43.193 17.829 49.584 1.00 20.36 300 ASN A CA 1
ATOM 757 C C . ASN A 1 101 ? 42.081 18.850 49.753 1.00 18.63 300 ASN A C 1
ATOM 758 O O . ASN A 1 101 ? 41.403 19.214 48.782 1.00 18.30 300 ASN A O 1
ATOM 763 N N . PHE A 1 102 ? 41.929 19.371 50.975 1.00 16.61 301 PHE A N 1
ATOM 764 C CA . PHE A 1 102 ? 40.958 20.423 51.193 1.00 17.04 301 PHE A CA 1
ATOM 765 C C . PHE A 1 102 ? 41.282 21.678 50.388 1.00 17.95 301 PHE A C 1
ATOM 766 O O . PHE A 1 102 ? 42.423 22.153 50.398 1.00 20.79 301 PHE A O 1
ATOM 774 N N . LEU A 1 103 ? 40.281 22.215 49.711 1.00 17.61 302 LEU A N 1
ATOM 775 C CA . LEU A 1 103 ? 40.516 23.435 48.900 1.00 16.46 302 LEU A CA 1
ATOM 776 C C . LEU A 1 103 ? 39.769 24.652 49.368 1.00 19.33 302 LEU A C 1
ATOM 777 O O . LEU A 1 103 ? 40.287 25.774 49.230 1.00 21.52 302 LEU A O 1
ATOM 782 N N . GLY A 1 104 ? 38.529 24.456 49.819 1.00 20.12 303 GLY A N 1
ATOM 783 C CA . GLY A 1 104 ? 37.718 25.635 50.114 1.00 24.06 303 GLY A CA 1
ATOM 784 C C . GLY A 1 104 ? 36.319 25.267 50.570 1.00 22.14 303 GLY A C 1
ATOM 785 O O . GLY A 1 104 ? 36.039 24.113 50.830 1.00 20.62 303 GLY A O 1
ATOM 786 N N . ASN A 1 105 ? 35.425 26.249 50.685 1.00 21.95 304 ASN A N 1
ATOM 787 C CA . ASN A 1 105 ? 34.042 25.901 51.018 1.00 22.08 304 ASN A CA 1
ATOM 788 C C . ASN A 1 105 ? 33.060 26.737 50.234 1.00 20.22 304 ASN A C 1
ATOM 789 O O . ASN A 1 105 ? 33.395 27.825 49.763 1.00 24.93 304 ASN A O 1
ATOM 794 N N . ILE A 1 106 ? 31.862 26.190 50.058 1.00 19.93 305 ILE A N 1
ATOM 795 C CA . ILE A 1 106 ? 30.748 26.969 49.525 1.00 20.37 305 ILE A CA 1
ATOM 796 C C . ILE A 1 106 ? 29.800 27.295 50.658 1.00 21.32 305 ILE A C 1
ATOM 797 O O . ILE A 1 106 ? 29.895 26.710 51.769 1.00 23.36 305 ILE A O 1
ATOM 802 N N . ASP A 1 107 ? 28.911 28.235 50.416 1.00 23.69 306 ASP A N 1
ATOM 803 C CA . ASP A 1 107 ? 28.034 28.687 51.498 1.00 24.52 306 ASP A CA 1
ATOM 804 C C . ASP A 1 107 ? 26.609 28.170 51.343 1.00 23.74 306 ASP A C 1
ATOM 805 O O . ASP A 1 107 ? 25.733 28.490 52.134 1.00 27.44 306 ASP A O 1
ATOM 810 N N . GLY A 1 108 ? 26.382 27.348 50.331 1.00 24.09 307 GLY A N 1
ATOM 811 C CA . GLY A 1 108 ? 25.074 26.731 50.176 1.00 22.95 307 GLY A CA 1
ATOM 812 C C . GLY A 1 108 ? 24.024 27.594 49.502 1.00 27.85 307 GLY A C 1
ATOM 813 O O . GLY A 1 108 ? 22.854 27.211 49.427 1.00 30.71 307 GLY A O 1
ATOM 814 N N . SER A 1 109 ? 24.412 28.767 48.996 1.00 27.76 308 SER A N 1
ATOM 815 C CA . SER A 1 109 ? 23.416 29.621 48.364 1.00 27.16 308 SER A CA 1
ATOM 816 C C . SER A 1 109 ? 23.158 29.237 46.902 1.00 29.27 308 SER A C 1
ATOM 817 O O . SER A 1 109 ? 22.180 29.690 46.323 1.00 32.50 308 SER A O 1
ATOM 820 N N . GLU A 1 110 ? 24.023 28.423 46.317 1.00 28.37 309 GLU A N 1
ATOM 821 C CA . GLU A 1 110 ? 23.925 28.098 44.881 1.00 28.84 309 GLU A CA 1
ATOM 822 C C . GLU A 1 110 ? 23.498 26.643 44.626 1.00 28.15 309 GLU A C 1
ATOM 823 O O . GLU A 1 110 ? 23.753 25.755 45.453 1.00 26.46 309 GLU A O 1
ATOM 829 N N . VAL A 1 111 ? 22.882 26.411 43.460 1.00 23.65 310 VAL A N 1
ATOM 830 C CA . VAL A 1 111 ? 22.639 25.042 42.961 1.00 22.75 310 VAL A CA 1
ATOM 831 C C . VAL A 1 111 ? 23.698 24.714 41.892 1.00 23.00 310 VAL A C 1
ATOM 832 O O . VAL A 1 111 ? 24.004 25.572 41.053 1.00 24.85 310 VAL A O 1
ATOM 836 N N . TYR A 1 112 ? 24.258 23.509 41.920 1.00 20.72 311 TYR A N 1
ATOM 837 C CA . TYR A 1 112 ? 25.282 23.116 40.953 1.00 20.81 311 TYR A CA 1
ATOM 838 C C . TYR A 1 112 ? 24.841 21.968 40.080 1.00 22.63 311 TYR A C 1
ATOM 839 O O . TYR A 1 112 ? 23.926 21.228 40.436 1.00 22.64 311 TYR A O 1
ATOM 848 N N . ASN A 1 113 ? 25.481 21.822 38.916 1.00 20.62 312 ASN A N 1
ATOM 849 C CA . ASN A 1 113 ? 25.312 20.583 38.151 1.00 21.65 312 ASN A CA 1
ATOM 850 C C . ASN A 1 113 ? 26.327 19.546 38.573 1.00 20.85 312 ASN A C 1
ATOM 851 O O . ASN A 1 113 ? 27.504 19.877 38.790 1.00 20.56 312 ASN A O 1
ATOM 856 N N . ALA A 1 114 ? 25.883 18.286 38.718 1.00 20.11 313 ALA A N 1
ATOM 857 C CA . ALA A 1 114 ? 26.787 17.159 39.004 1.00 17.41 313 ALA A CA 1
ATOM 858 C C . ALA A 1 114 ? 27.694 16.929 37.791 1.00 20.65 313 ALA A C 1
ATOM 859 O O . ALA A 1 114 ? 27.167 16.634 36.720 1.00 22.83 313 ALA A O 1
ATOM 861 N N . HIS A 1 115 ? 29.017 17.072 37.952 1.00 17.27 314 HIS A N 1
ATOM 862 C CA . HIS A 1 115 ? 29.962 16.870 36.851 1.00 17.76 314 HIS A CA 1
ATOM 863 C C . HIS A 1 115 ? 30.604 15.478 36.832 1.00 17.37 314 HIS A C 1
ATOM 864 O O . HIS A 1 115 ? 31.083 15.037 35.773 1.00 18.56 314 HIS A O 1
ATOM 871 N N . ASN A 1 116 ? 30.587 14.797 37.997 1.00 16.73 315 ASN A N 1
ATOM 872 C CA . ASN A 1 116 ? 31.100 13.430 38.108 1.00 16.96 315 ASN A CA 1
ATOM 873 C C . ASN A 1 116 ? 30.820 13.002 39.530 1.00 17.09 315 ASN A C 1
ATOM 874 O O . ASN A 1 116 ? 30.642 13.852 40.401 1.00 17.05 315 ASN A O 1
ATOM 879 N N . ARG A 1 117 ? 30.781 11.699 39.771 1.00 18.77 316 ARG A N 1
ATOM 880 C CA . ARG A 1 117 ? 30.585 11.167 41.124 1.00 18.63 316 ARG A CA 1
ATOM 881 C C . ARG A 1 117 ? 31.473 9.959 41.277 1.00 18.59 316 ARG A C 1
ATOM 882 O O . ARG A 1 117 ? 31.384 8.982 40.479 1.00 19.70 316 ARG A O 1
ATOM 890 N N . VAL A 1 118 ? 32.324 9.990 42.308 1.00 17.04 317 VAL A N 1
ATOM 891 C CA . VAL A 1 118 ? 33.337 8.958 42.556 1.00 18.30 317 VAL A CA 1
ATOM 892 C C . VAL A 1 118 ? 33.517 8.778 44.051 1.00 19.56 317 VAL A C 1
ATOM 893 O O . VAL A 1 118 ? 33.748 9.772 44.753 1.00 18.09 317 VAL A O 1
ATOM 897 N N . GLY A 1 119 ? 33.452 7.540 44.541 1.00 21.53 318 GLY A N 1
ATOM 898 C CA . GLY A 1 119 ? 33.893 7.288 45.910 1.00 22.54 318 GLY A CA 1
ATOM 899 C C . GLY A 1 119 ? 33.171 8.053 46.997 1.00 22.18 318 GLY A C 1
ATOM 900 O O . GLY A 1 119 ? 33.767 8.315 48.056 1.00 22.33 318 GLY A O 1
ATOM 901 N N . GLY A 1 120 ? 31.897 8.355 46.770 1.00 19.15 319 GLY A N 1
ATOM 902 C CA . GLY A 1 120 ? 31.116 9.079 47.766 1.00 20.57 319 GLY A CA 1
ATOM 903 C C . GLY A 1 120 ? 31.282 10.585 47.714 1.00 19.33 319 GLY A C 1
ATOM 904 O O . GLY A 1 120 ? 30.895 11.293 48.678 1.00 19.44 319 GLY A O 1
ATOM 905 N N . TYR A 1 121 ? 31.867 11.088 46.629 1.00 18.07 320 TYR A N 1
ATOM 906 C CA . TYR A 1 121 ? 32.041 12.532 46.441 1.00 15.56 320 TYR A CA 1
ATOM 907 C C . TYR A 1 121 ? 31.460 12.920 45.104 1.00 16.05 320 TYR A C 1
ATOM 908 O O . TYR A 1 121 ? 31.540 12.138 44.154 1.00 16.91 320 TYR A O 1
ATOM 917 N N . VAL A 1 122 ? 30.973 14.152 45.026 1.00 14.77 321 VAL A N 1
ATOM 918 C CA . VAL A 1 122 ? 30.451 14.690 43.761 1.00 15.95 321 VAL A CA 1
ATOM 919 C C . VAL A 1 122 ? 31.197 15.957 43.384 1.00 17.04 321 VAL A C 1
ATOM 920 O O . VAL A 1 122 ? 31.522 16.792 44.237 1.00 17.98 321 VAL A O 1
ATOM 924 N N . ASP A 1 123 ? 31.555 16.045 42.098 1.00 16.75 322 ASP A N 1
ATOM 925 C CA . ASP A 1 123 ? 32.222 17.208 41.549 1.00 17.98 322 ASP A CA 1
ATOM 926 C C . ASP A 1 123 ? 31.146 18.196 41.145 1.00 19.69 322 ASP A C 1
ATOM 927 O O . ASP A 1 123 ? 30.316 17.884 40.274 1.00 18.41 322 ASP A O 1
ATOM 932 N N . ILE A 1 124 ? 31.157 19.394 41.733 1.00 18.35 323 ILE A N 1
ATOM 933 C CA . ILE A 1 124 ? 30.177 20.406 41.355 1.00 15.82 323 ILE A CA 1
ATOM 934 C C . ILE A 1 124 ? 30.675 21.342 40.244 1.00 20.70 323 ILE A C 1
ATOM 935 O O . ILE A 1 124 ? 30.047 22.365 39.943 1.00 23.20 323 ILE A O 1
ATOM 940 N N . GLY A 1 125 ? 31.798 20.978 39.631 1.00 17.92 324 GLY A N 1
ATOM 941 C CA . GLY A 1 125 ? 32.372 21.737 38.536 1.00 18.75 324 GLY A CA 1
ATOM 942 C C . GLY A 1 125 ? 33.560 22.536 39.006 1.00 22.30 324 GLY A C 1
ATOM 943 O O . GLY A 1 125 ? 33.614 22.952 40.172 1.00 22.88 324 GLY A O 1
ATOM 944 N N . GLY A 1 126 ? 34.536 22.707 38.133 1.00 21.96 325 GLY A N 1
ATOM 945 C CA . GLY A 1 126 ? 35.743 23.404 38.524 1.00 24.05 325 GLY A CA 1
ATOM 946 C C . GLY A 1 126 ? 36.647 22.564 39.401 1.00 25.33 325 GLY A C 1
ATOM 947 O O . GLY A 1 126 ? 37.446 23.114 40.147 1.00 25.29 325 GLY A O 1
ATOM 948 N N . ASN A 1 127 ? 36.491 21.234 39.330 1.00 21.61 326 ASN A N 1
ATOM 949 C CA . ASN A 1 127 ? 37.288 20.299 40.126 1.00 20.92 326 ASN A CA 1
ATOM 950 C C . ASN A 1 127 ? 37.117 20.548 41.636 1.00 20.76 326 ASN A C 1
ATOM 951 O O . ASN A 1 127 ? 38.092 20.765 42.372 1.00 26.27 326 ASN A O 1
ATOM 956 N N . ARG A 1 128 ? 35.870 20.589 42.040 1.00 18.15 327 ARG A N 1
ATOM 957 C CA . ARG A 1 128 ? 35.484 20.840 43.434 1.00 17.67 327 ARG A CA 1
ATOM 958 C C . ARG A 1 128 ? 34.616 19.707 43.913 1.00 17.09 327 ARG A C 1
ATOM 959 O O . ARG A 1 128 ? 33.467 19.562 43.457 1.00 19.41 327 ARG A O 1
ATOM 967 N N . TRP A 1 129 ? 35.199 18.888 44.782 1.00 15.42 328 TRP A N 1
ATOM 968 C CA . TRP A 1 129 ? 34.562 17.606 45.172 1.00 15.29 328 TRP A CA 1
ATOM 969 C C . TRP A 1 129 ? 34.026 17.715 46.595 1.00 17.30 328 TRP A C 1
ATOM 970 O O . TRP A 1 129 ? 34.782 18.037 47.530 1.00 16.49 328 TRP A O 1
ATOM 981 N N . ILE A 1 130 ? 32.738 17.429 46.748 1.00 17.01 329 ILE A N 1
ATOM 982 C CA . ILE A 1 130 ? 32.032 17.481 48.062 1.00 17.39 329 ILE A CA 1
ATOM 983 C C . ILE A 1 130 ? 31.550 16.100 48.472 1.00 18.51 329 ILE A C 1
ATOM 984 O O . ILE A 1 130 ? 31.068 15.327 47.644 1.00 18.14 329 ILE A O 1
ATOM 989 N N . LYS A 1 131 ? 31.629 15.789 49.753 1.00 17.02 330 LYS A N 1
ATOM 990 C CA . LYS A 1 131 ? 31.100 14.518 50.227 1.00 17.43 330 LYS A CA 1
ATOM 991 C C . LYS A 1 131 ? 29.601 14.469 49.986 1.00 19.00 330 LYS A C 1
ATOM 992 O O . LYS A 1 131 ? 28.880 15.434 50.328 1.00 20.64 330 LYS A O 1
ATOM 998 N N . GLU A 1 132 ? 29.113 13.349 49.467 1.00 20.83 331 GLU A N 1
ATOM 999 C CA . GLU A 1 132 ? 27.691 13.301 49.117 1.00 21.70 331 GLU A CA 1
ATOM 1000 C C . GLU A 1 132 ? 26.798 13.393 50.344 1.00 22.49 331 GLU A C 1
ATOM 1001 O O . GLU A 1 132 ? 25.621 13.753 50.207 1.00 23.14 331 GLU A O 1
ATOM 1007 N N . GLU A 1 133 ? 27.329 13.058 51.531 1.00 21.83 332 GLU A N 1
ATOM 1008 C CA . GLU A 1 133 ? 26.522 13.135 52.751 1.00 23.30 332 GLU A CA 1
ATOM 1009 C C . GLU A 1 133 ? 26.059 14.574 53.024 1.00 23.14 332 GLU A C 1
ATOM 1010 O O . GLU A 1 133 ? 25.100 14.766 53.773 1.00 26.99 332 GLU A O 1
ATOM 1016 N N . HIS A 1 134 ? 26.735 15.568 52.458 1.00 21.75 333 HIS A N 1
ATOM 1017 C CA . HIS A 1 134 ? 26.385 16.953 52.768 1.00 22.49 333 HIS A CA 1
ATOM 1018 C C . HIS A 1 134 ? 25.424 17.596 51.767 1.00 21.73 333 HIS A C 1
ATOM 1019 O O . HIS A 1 134 ? 25.004 18.742 51.957 1.00 22.12 333 HIS A O 1
ATOM 1026 N N . VAL A 1 135 ? 25.095 16.876 50.709 1.00 21.73 334 VAL A N 1
ATOM 1027 C CA . VAL A 1 135 ? 24.272 17.458 49.646 1.00 20.82 334 VAL A CA 1
ATOM 1028 C C . VAL A 1 135 ? 23.169 16.525 49.203 1.00 23.16 334 VAL A C 1
ATOM 1029 O O . VAL A 1 135 ? 23.228 15.324 49.444 1.00 23.46 334 VAL A O 1
ATOM 1033 N N . THR A 1 136 ? 22.141 17.076 48.554 1.00 22.39 335 THR A N 1
ATOM 1034 C CA . THR A 1 136 ? 21.215 16.273 47.782 1.00 23.84 335 THR A CA 1
ATOM 1035 C C . THR A 1 136 ? 21.626 16.332 46.306 1.00 21.98 335 THR A C 1
ATOM 1036 O O . THR A 1 136 ? 22.139 17.361 45.831 1.00 20.03 335 THR A O 1
ATOM 1040 N N . ILE A 1 137 ? 21.404 15.225 45.597 1.00 20.05 336 ILE A N 1
ATOM 1041 C CA . ILE A 1 137 ? 21.705 15.122 44.161 1.00 20.64 336 ILE A CA 1
ATOM 1042 C C . ILE A 1 137 ? 20.435 14.613 43.543 1.00 22.90 336 ILE A C 1
ATOM 1043 O O . ILE A 1 137 ? 20.054 13.475 43.800 1.00 25.03 336 ILE A O 1
ATOM 1048 N N . THR A 1 138 ? 19.721 15.471 42.810 1.00 22.47 337 THR A N 1
ATOM 1049 C CA . THR A 1 138 ? 18.357 15.117 42.385 1.00 24.38 337 THR A CA 1
ATOM 1050 C C . THR A 1 138 ? 18.139 15.438 40.900 1.00 26.77 337 THR A C 1
ATOM 1051 O O . THR A 1 138 ? 18.920 16.175 40.322 1.00 26.41 337 THR A O 1
ATOM 1055 N N . ALA A 1 139 ? 17.085 14.900 40.300 1.00 27.50 338 ALA A N 1
ATOM 1056 C CA . ALA A 1 139 ? 16.893 15.031 38.841 1.00 28.80 338 ALA A CA 1
ATOM 1057 C C . ALA A 1 139 ? 16.590 16.484 38.450 1.00 36.45 338 ALA A C 1
ATOM 1058 O O . ALA A 1 139 ? 16.913 16.912 37.336 1.00 39.76 338 ALA A O 1
ATOM 1060 N N . LYS A 1 140 ? 15.971 17.228 39.369 1.00 34.62 339 LYS A N 1
ATOM 1061 C CA . LYS A 1 140 ? 15.624 18.646 39.159 1.00 36.52 339 LYS A CA 1
ATOM 1062 C C . LYS A 1 140 ? 16.049 19.520 40.344 1.00 35.74 339 LYS A C 1
ATOM 1063 O O . LYS A 1 140 ? 16.495 19.012 41.376 1.00 33.59 339 LYS A O 1
ATOM 1070 N N . VAL B 1 6 ? 65.699 5.132 40.171 1.00 45.92 205 VAL B N 1
ATOM 1071 C CA . VAL B 1 6 ? 64.943 5.096 41.413 1.00 38.10 205 VAL B CA 1
ATOM 1072 C C . VAL B 1 6 ? 64.132 6.399 41.553 1.00 34.29 205 VAL B C 1
ATOM 1073 O O . VAL B 1 6 ? 64.644 7.534 41.495 1.00 38.94 205 VAL B O 1
ATOM 1077 N N . SER B 1 7 ? 62.840 6.239 41.722 1.00 30.65 206 SER B N 1
ATOM 1078 C CA . SER B 1 7 ? 62.004 7.420 41.821 1.00 26.33 206 SER B CA 1
ATOM 1079 C C . SER B 1 7 ? 62.038 8.039 43.223 1.00 27.63 206 SER B C 1
ATOM 1080 O O . SER B 1 7 ? 62.225 7.339 44.213 1.00 26.88 206 SER B O 1
ATOM 1083 N N . GLU B 1 8 ? 61.863 9.350 43.274 1.00 27.69 207 GLU B N 1
ATOM 1084 C CA . GLU B 1 8 ? 61.626 10.028 44.558 1.00 26.68 207 GLU B CA 1
ATOM 1085 C C . GLU B 1 8 ? 60.414 9.414 45.240 1.00 26.20 207 GLU B C 1
ATOM 1086 O O . GLU B 1 8 ? 59.313 9.386 44.661 1.00 25.80 207 GLU B O 1
ATO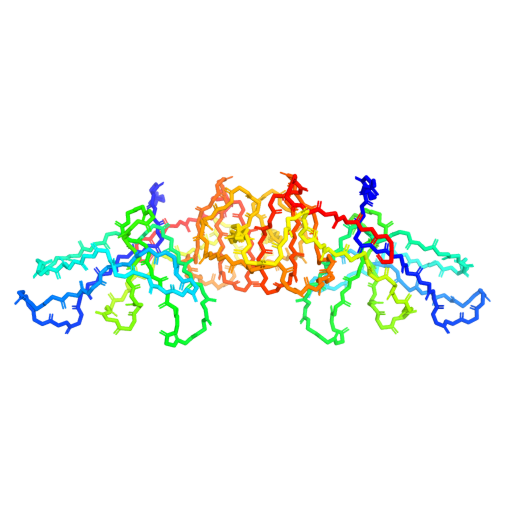M 1092 N N . PRO B 1 9 ? 60.596 8.919 46.473 1.00 29.69 208 PRO B N 1
ATOM 1093 C CA . PRO B 1 9 ? 59.485 8.218 47.126 1.00 31.75 208 PRO B CA 1
ATOM 1094 C C . PRO B 1 9 ? 58.315 9.135 47.500 1.00 28.35 208 PRO B C 1
ATOM 1095 O O . PRO B 1 9 ? 57.207 8.618 47.645 1.00 30.68 208 PRO B O 1
ATOM 1099 N N . GLU B 1 10 ? 58.551 10.433 47.673 1.00 25.54 209 GLU B N 1
ATOM 1100 C CA . GLU B 1 10 ? 57.471 11.361 48.057 1.00 23.91 209 GLU B CA 1
ATOM 1101 C C . GLU B 1 10 ? 57.714 12.683 47.392 1.00 24.76 209 GLU B C 1
ATOM 1102 O O . GLU B 1 10 ? 58.833 12.986 46.988 1.00 25.90 209 GLU B O 1
ATOM 1108 N N . GLY B 1 11 ? 56.649 13.459 47.264 1.00 21.82 210 GLY B N 1
ATOM 1109 C CA . GLY B 1 11 ? 56.764 14.822 46.745 1.00 22.11 210 GLY B CA 1
ATOM 1110 C C . GLY B 1 11 ? 56.662 14.970 45.242 1.00 23.19 210 GLY B C 1
ATOM 1111 O O . GLY B 1 11 ? 56.719 13.991 44.486 1.00 21.59 210 GLY B O 1
ATOM 1112 N N . ILE B 1 12 ? 56.561 16.223 44.803 1.00 19.81 211 ILE B N 1
ATOM 1113 C CA . ILE B 1 12 ? 56.491 16.534 43.373 1.00 18.49 211 ILE B CA 1
ATOM 1114 C C . ILE B 1 12 ? 57.463 17.608 42.958 1.00 20.10 211 ILE B C 1
ATOM 1115 O O . ILE B 1 12 ? 57.488 17.971 41.780 1.00 19.76 211 ILE B O 1
ATOM 1120 N N . GLY B 1 13 ? 58.282 18.101 43.889 1.00 20.91 212 GLY B N 1
ATOM 1121 C CA . GLY B 1 13 ? 59.288 19.091 43.511 1.00 20.26 212 GLY B CA 1
ATOM 1122 C C . GLY B 1 13 ? 60.003 19.662 44.716 1.00 21.85 212 GLY B C 1
ATOM 1123 O O . GLY B 1 13 ? 59.771 19.215 45.830 1.00 20.22 212 GLY B O 1
ATOM 1124 N N . VAL B 1 14 ? 60.886 20.633 44.481 1.00 23.23 213 VAL B N 1
ATOM 1125 C CA . VAL B 1 14 ? 61.621 21.264 45.567 1.00 22.16 213 VAL B CA 1
ATOM 1126 C C . VAL B 1 14 ? 61.588 22.766 45.321 1.00 21.53 213 VAL B C 1
ATOM 1127 O O . VAL B 1 14 ? 61.869 23.209 44.201 1.00 22.20 213 VAL B O 1
ATOM 1131 N N . ALA B 1 15 ? 61.283 23.532 46.365 1.00 19.59 214 ALA B N 1
ATOM 1132 C CA . ALA B 1 15 ? 61.110 24.992 46.227 1.00 22.46 214 ALA B CA 1
ATOM 1133 C C . ALA B 1 15 ? 62.109 25.757 47.071 1.00 23.99 214 ALA B C 1
ATOM 1134 O O . ALA B 1 15 ? 62.436 25.364 48.196 1.00 24.91 214 ALA B O 1
ATOM 1136 N N . LEU B 1 16 ? 62.562 26.900 46.551 1.00 21.08 215 LEU B N 1
ATOM 1137 C CA . LEU B 1 16 ? 63.477 27.720 47.302 1.00 22.32 215 LEU B CA 1
ATOM 1138 C C . LEU B 1 16 ? 63.044 29.166 47.163 1.00 22.80 215 LEU B C 1
ATOM 1139 O O . LEU B 1 16 ? 62.865 29.671 46.045 1.00 23.73 215 LEU B O 1
ATOM 1144 N N . SER B 1 17 ? 62.946 29.844 48.301 1.00 22.70 216 SER B N 1
ATOM 1145 C CA . SER B 1 17 ? 62.568 31.249 48.299 1.00 23.64 216 SER B CA 1
ATOM 1146 C C . SER B 1 17 ? 63.369 32.079 47.297 1.00 24.23 216 SER B C 1
ATOM 1147 O O . SER B 1 17 ? 64.588 31.903 47.151 1.00 26.37 216 SER B O 1
ATOM 1150 N N . ILE B 1 18 ? 62.677 32.984 46.611 1.00 23.33 217 ILE B N 1
ATOM 1151 C CA . ILE B 1 18 ? 63.380 33.952 45.726 1.00 24.30 217 ILE B CA 1
ATOM 1152 C C . ILE B 1 18 ? 63.979 35.130 46.500 1.00 25.56 217 ILE B C 1
ATOM 1153 O O . ILE B 1 18 ? 64.749 35.937 45.936 1.00 26.69 217 ILE B O 1
ATOM 1158 N N . TYR B 1 19 ? 63.665 35.221 47.788 1.00 27.49 218 TYR B N 1
ATOM 1159 C CA . TYR B 1 19 ? 64.093 36.357 48.603 1.00 29.23 218 TYR B CA 1
ATOM 1160 C C . TYR B 1 19 ? 65.338 36.034 49.417 1.00 31.36 218 TYR B C 1
ATOM 1161 O O . TYR B 1 19 ? 65.718 34.871 49.549 1.00 30.41 218 TYR B O 1
ATOM 1170 N N . PRO B 1 20 ? 65.949 37.058 50.017 1.00 33.89 219 PRO B N 1
ATOM 1171 C CA . PRO B 1 20 ? 67.107 36.809 50.881 1.00 34.01 219 PRO B CA 1
ATOM 1172 C C . PRO B 1 20 ? 66.741 35.995 52.097 1.00 33.77 219 PRO B C 1
ATOM 1173 O O . PRO B 1 20 ? 65.576 35.934 52.492 1.00 32.10 219 PRO B O 1
ATOM 1177 N N . ASP B 1 21 ? 67.735 35.353 52.692 1.00 37.72 220 ASP B N 1
ATOM 1178 C CA . ASP B 1 21 ? 67.480 34.585 53.902 1.00 37.23 220 ASP B CA 1
ATOM 1179 C C . ASP B 1 21 ? 66.965 35.555 54.969 1.00 36.59 220 ASP B C 1
ATOM 1180 O O . ASP B 1 21 ? 67.462 36.662 55.082 1.00 35.85 220 ASP B O 1
ATOM 1185 N N . GLY B 1 22 ? 65.948 35.157 55.723 1.00 34.95 221 GLY B N 1
ATOM 1186 C CA . GLY B 1 22 ? 65.396 36.027 56.746 1.00 35.21 221 GLY B CA 1
ATOM 1187 C C . GLY B 1 22 ? 64.140 36.775 56.325 1.00 33.06 221 GLY B C 1
ATOM 1188 O O . GLY B 1 22 ? 63.415 37.311 57.158 1.00 32.80 221 GLY B O 1
ATOM 1189 N N . TYR B 1 23 ? 63.881 36.806 55.022 1.00 29.58 222 TYR B N 1
ATOM 1190 C CA . TYR B 1 23 ? 62.737 37.527 54.507 1.00 32.49 222 TYR B CA 1
ATOM 1191 C C . TYR B 1 23 ? 61.523 36.631 54.651 1.00 31.96 222 TYR B C 1
ATOM 1192 O O . TYR B 1 23 ? 61.584 35.492 54.228 1.00 32.49 222 TYR B O 1
ATOM 1201 N N . GLY B 1 24 ? 60.431 37.120 55.230 1.00 30.14 223 GLY B N 1
ATOM 1202 C CA . GLY B 1 24 ? 59.304 36.234 55.507 1.00 30.41 223 GLY B CA 1
ATOM 1203 C C . GLY B 1 24 ? 58.473 35.874 54.288 1.00 30.71 223 GLY B C 1
ATOM 1204 O O . GLY B 1 24 ? 58.248 36.716 53.421 1.00 30.42 223 GLY B O 1
ATOM 1205 N N . VAL B 1 25 ? 58.007 34.628 54.227 1.00 25.78 224 VAL B N 1
ATOM 1206 C CA . VAL B 1 25 ? 57.036 34.229 53.203 1.00 25.89 224 VAL B CA 1
ATOM 1207 C C . VAL B 1 25 ? 55.846 33.624 53.954 1.00 24.77 224 VAL B C 1
ATOM 1208 O O . VAL B 1 25 ? 56.018 32.793 54.855 1.00 24.09 224 VAL B O 1
ATOM 1212 N N . ASN B 1 26 ? 54.645 34.075 53.607 1.00 24.40 225 ASN B N 1
ATOM 1213 C CA . ASN B 1 26 ? 53.455 33.618 54.327 1.00 22.76 225 ASN B CA 1
ATOM 1214 C C . ASN B 1 26 ? 53.052 32.191 53.967 1.00 20.33 225 ASN B C 1
ATOM 1215 O O . ASN B 1 26 ? 53.191 31.719 52.824 1.00 22.62 225 ASN B O 1
ATOM 1220 N N . LEU B 1 27 ? 52.536 31.514 54.986 1.00 19.89 226 LEU B N 1
ATOM 1221 C CA . LEU B 1 27 ? 51.908 30.204 54.825 1.00 19.86 226 LEU B CA 1
ATOM 1222 C C . LEU B 1 27 ? 50.407 30.365 55.038 1.00 22.07 226 LEU B C 1
ATOM 1223 O O . LEU B 1 27 ? 49.973 31.253 55.790 1.00 23.20 226 LEU B O 1
ATOM 1228 N N . TYR B 1 28 ? 49.623 29.487 54.399 1.00 19.61 227 TYR B N 1
ATOM 1229 C CA . TYR B 1 28 ? 48.173 29.615 54.370 1.00 18.76 227 TYR B CA 1
ATOM 1230 C C . TYR B 1 28 ? 47.486 28.275 54.501 1.00 20.27 227 TYR B C 1
ATOM 1231 O O . TYR B 1 28 ? 48.080 27.241 54.211 1.00 19.85 227 TYR B O 1
ATOM 1240 N N . GLU B 1 29 ? 46.233 28.321 54.919 1.00 20.24 228 GLU B N 1
ATOM 1241 C CA . GLU B 1 29 ? 45.304 27.203 54.732 1.00 21.13 228 GLU B CA 1
ATOM 1242 C C . GLU B 1 29 ? 44.270 27.614 53.672 1.00 24.19 228 GLU B C 1
ATOM 1243 O O . GLU B 1 29 ? 44.166 28.809 53.334 1.00 21.91 228 GLU B O 1
ATOM 1249 N N . ARG B 1 30 ? 43.525 26.633 53.129 1.00 21.73 229 ARG B N 1
ATOM 1250 C CA . ARG B 1 30 ? 42.398 26.884 52.194 1.00 20.78 229 ARG B CA 1
ATOM 1251 C C . ARG B 1 30 ? 42.846 27.551 50.880 1.00 20.36 229 ARG B C 1
ATOM 1252 O O . ARG B 1 30 ? 42.543 28.736 50.587 1.00 20.51 229 ARG B O 1
ATOM 1260 N N . PRO B 1 31 ? 43.558 26.798 50.036 1.00 18.56 230 PRO B N 1
ATOM 1261 C CA . PRO B 1 31 ? 44.268 27.434 48.930 1.00 18.10 230 PRO B CA 1
ATOM 1262 C C . PRO B 1 31 ? 43.365 28.097 47.870 1.00 19.92 230 PRO B C 1
ATOM 1263 O O . PRO B 1 31 ? 43.789 29.037 47.152 1.00 21.08 230 PRO B O 1
ATOM 1267 N N . SER B 1 32 ? 42.100 27.687 47.807 1.00 19.73 231 SER B N 1
ATOM 1268 C CA . SER B 1 32 ? 41.213 28.362 46.850 1.00 20.02 231 SER B CA 1
ATOM 1269 C C . SER B 1 32 ? 40.863 29.803 47.285 1.00 25.11 231 SER B C 1
ATOM 1270 O O . SER B 1 32 ? 40.434 30.617 46.456 1.00 25.78 231 SER B O 1
ATOM 1273 N N . ASP B 1 33 ? 40.972 30.095 48.593 1.00 22.37 232 ASP B N 1
ATOM 1274 C CA . ASP B 1 33 ? 40.689 31.443 49.124 1.00 22.50 232 ASP B CA 1
ATOM 1275 C C . ASP B 1 33 ? 41.481 31.556 50.452 1.00 23.32 232 ASP B C 1
ATOM 1276 O O . ASP B 1 33 ? 40.921 31.430 51.563 1.00 24.56 232 ASP B O 1
ATOM 1281 N N . PRO B 1 34 ? 42.799 31.794 50.326 1.00 24.25 233 PRO B N 1
ATOM 1282 C CA . PRO B 1 34 ? 43.755 31.524 51.416 1.00 23.38 233 PRO B CA 1
ATOM 1283 C C . PRO B 1 34 ? 43.511 32.319 52.690 1.00 22.91 233 PRO B C 1
ATOM 1284 O O . PRO B 1 34 ? 43.132 33.511 52.658 1.00 23.75 233 PRO B O 1
ATOM 1288 N N . ILE B 1 35 ? 43.741 31.617 53.800 1.00 20.08 234 ILE B N 1
ATOM 1289 C CA . ILE B 1 35 ? 43.648 32.203 55.159 1.00 21.40 234 ILE B CA 1
ATOM 1290 C C . ILE B 1 35 ? 45.023 32.088 55.776 1.00 23.82 234 ILE B C 1
ATOM 1291 O O . ILE B 1 35 ? 45.620 31.018 55.771 1.00 21.59 234 ILE B O 1
ATOM 1296 N N . TYR B 1 36 ? 45.521 33.195 56.283 1.00 23.24 235 TYR B N 1
ATOM 1297 C CA . TYR B 1 36 ? 46.846 33.244 56.864 1.00 25.23 235 TYR B CA 1
ATOM 1298 C C . TYR B 1 36 ? 47.011 32.183 57.943 1.00 25.89 235 TYR B C 1
ATOM 1299 O O . TYR B 1 36 ? 46.153 32.055 58.846 1.00 26.03 235 TYR B O 1
ATOM 1308 N N . ALA B 1 37 ? 48.129 31.465 57.880 1.00 23.96 236 ALA B N 1
ATOM 1309 C CA . ALA B 1 37 ? 48.348 30.351 58.789 1.00 25.48 236 ALA B CA 1
ATOM 1310 C C . ALA B 1 37 ? 49.735 30.348 59.379 1.00 26.66 236 ALA B C 1
ATOM 1311 O O . ALA B 1 37 ? 50.006 29.549 60.280 1.00 29.93 236 ALA B O 1
ATOM 1313 N N . GLY B 1 38 ? 50.608 31.219 58.899 1.00 24.58 237 GLY B N 1
ATOM 1314 C CA . GLY B 1 38 ? 51.929 31.286 59.488 1.00 25.32 237 GLY B CA 1
ATOM 1315 C C . GLY B 1 38 ? 52.865 32.021 58.553 1.00 28.16 237 GLY B C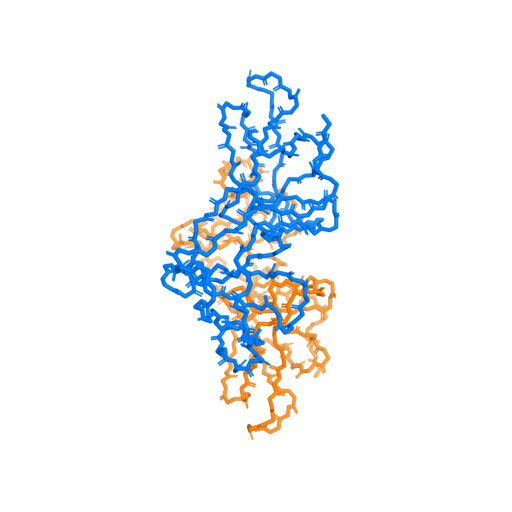 1
ATOM 1316 O O . GLY B 1 38 ? 52.428 32.579 57.580 1.00 25.54 237 GLY B O 1
ATOM 1317 N N . ASN B 1 39 ? 54.148 32.000 58.833 1.00 29.03 238 ASN B N 1
ATOM 1318 C CA . ASN B 1 39 ? 55.069 32.828 58.038 1.00 34.65 238 ASN B CA 1
ATOM 1319 C C . ASN B 1 39 ? 56.448 32.394 58.390 1.00 40.43 238 ASN B C 1
ATOM 1320 O O . ASN B 1 39 ? 56.852 32.553 59.582 1.00 45.00 238 ASN B O 1
ATOM 1325 N N . ILE B 1 40 ? 57.170 31.843 57.409 1.00 34.76 239 ILE B N 1
ATOM 1326 C CA . ILE B 1 40 ? 58.557 31.452 57.677 1.00 41.73 239 ILE B CA 1
ATOM 1327 C C . ILE B 1 40 ? 59.682 32.278 56.985 1.00 33.90 239 ILE B C 1
ATOM 1328 O O . ILE B 1 40 ? 59.536 32.806 55.881 1.00 28.98 239 ILE B O 1
ATOM 1333 N N . THR B 1 41 ? 60.800 32.364 57.702 1.00 34.57 240 THR B N 1
ATOM 1334 C CA . THR B 1 41 ? 61.878 33.299 57.372 1.00 32.55 240 THR B CA 1
ATOM 1335 C C . THR B 1 41 ? 63.139 32.517 57.060 1.00 35.01 240 THR B C 1
ATOM 1336 O O . THR B 1 41 ? 64.124 33.067 56.569 1.00 36.05 240 THR B O 1
ATOM 1340 N N . LYS B 1 42 ? 63.081 31.211 57.333 1.00 32.92 241 LYS B N 1
ATOM 1341 C CA . LYS B 1 42 ? 64.244 30.349 57.210 1.00 34.33 241 LYS B CA 1
ATOM 1342 C C . LYS B 1 42 ? 64.435 29.937 55.756 1.00 32.44 241 LYS B C 1
ATOM 1343 O O . LYS B 1 42 ? 63.620 29.200 55.244 1.00 32.92 241 LYS B O 1
ATOM 1349 N N . LYS B 1 43 ? 65.489 30.400 55.093 1.00 32.47 242 LYS B N 1
ATOM 1350 C CA . LYS B 1 43 ? 65.647 30.055 53.680 1.00 32.70 242 LYS B CA 1
ATOM 1351 C C . LYS B 1 43 ? 66.439 28.767 53.473 1.00 33.22 242 LYS B C 1
ATOM 1352 O O . LYS B 1 43 ? 67.672 28.747 53.587 1.00 33.51 242 LYS B O 1
ATOM 1358 N N . ILE B 1 44 ? 65.715 27.692 53.176 1.00 28.34 243 ILE B N 1
ATOM 1359 C CA . ILE B 1 44 ? 66.299 26.415 52.835 1.00 27.38 243 ILE B CA 1
ATOM 1360 C C . ILE B 1 44 ? 65.397 25.802 51.768 1.00 26.64 243 ILE B C 1
ATOM 1361 O O . ILE B 1 44 ? 64.259 26.230 51.624 1.00 26.00 243 ILE B O 1
ATOM 1366 N N . PRO B 1 45 ? 65.897 24.821 50.997 1.00 25.11 244 PRO B N 1
ATOM 1367 C CA . PRO B 1 45 ? 64.965 24.140 50.097 1.00 26.71 244 PRO B CA 1
ATOM 1368 C C . PRO B 1 45 ? 63.872 23.403 50.877 1.00 25.26 244 PRO B C 1
ATOM 1369 O O . PRO B 1 45 ? 64.131 22.801 51.934 1.00 26.21 244 PRO B O 1
ATOM 1373 N N . TYR B 1 46 ? 62.655 23.460 50.348 1.00 23.78 245 TYR B N 1
ATOM 1374 C CA . TYR B 1 46 ? 61.510 22.753 50.922 1.00 23.16 245 TYR B CA 1
ATOM 1375 C C . TYR B 1 46 ? 60.938 21.802 49.895 1.00 23.91 245 TYR B C 1
ATOM 1376 O O . TYR B 1 46 ? 60.675 22.194 48.757 1.00 22.70 245 TYR B O 1
ATOM 1385 N N . LYS B 1 47 ? 60.722 20.569 50.305 1.00 22.22 246 LYS B N 1
ATOM 1386 C CA . LYS B 1 47 ? 60.015 19.628 49.430 1.00 20.77 246 LYS B CA 1
ATOM 1387 C C . LYS B 1 47 ? 58.571 20.067 49.251 1.00 21.30 246 LYS B C 1
ATOM 1388 O O . LYS B 1 47 ? 57.885 20.485 50.204 1.00 21.08 246 LYS B O 1
ATOM 1394 N N . VAL B 1 48 ? 58.107 19.971 48.011 1.00 18.01 247 VAL B N 1
ATOM 1395 C CA . VAL B 1 48 ? 56.716 20.272 47.666 1.00 17.32 247 VAL B CA 1
ATOM 1396 C C . VAL B 1 48 ? 55.909 18.995 47.646 1.00 19.54 247 VAL B C 1
ATOM 1397 O O . VAL B 1 48 ? 56.293 18.043 46.938 1.00 20.02 247 VAL B O 1
ATOM 1401 N N . PHE B 1 49 ? 54.807 18.937 48.418 1.00 20.26 248 PHE B N 1
ATOM 1402 C CA . PHE B 1 49 ? 54.040 17.709 48.495 1.00 18.89 248 PHE B CA 1
ATOM 1403 C C . PHE B 1 49 ? 52.797 17.733 47.655 1.00 20.95 248 PHE B C 1
ATOM 1404 O O . PHE B 1 49 ? 52.308 16.676 47.275 1.00 22.55 248 PHE B O 1
ATOM 1412 N N . ALA B 1 50 ? 52.300 18.925 47.343 1.00 18.84 249 ALA B N 1
ATOM 1413 C CA . ALA B 1 50 ? 51.093 19.024 46.530 1.00 18.51 249 ALA B CA 1
ATOM 1414 C C . ALA B 1 50 ? 51.048 20.372 45.861 1.00 18.78 249 ALA B C 1
ATOM 1415 O O . ALA B 1 50 ? 51.739 21.337 46.260 1.00 18.64 249 ALA B O 1
ATOM 1417 N N . GLY B 1 51 ? 50.278 20.433 44.784 1.00 17.28 250 GLY B N 1
ATOM 1418 C CA . GLY B 1 51 ? 50.030 21.686 44.079 1.00 18.59 250 GLY B CA 1
ATOM 1419 C C . GLY B 1 51 ? 48.566 22.026 44.039 1.00 20.11 250 GLY B C 1
ATOM 1420 O O . GLY B 1 51 ? 47.702 21.161 43.970 1.00 18.65 250 GLY B O 1
ATOM 1421 N N . TYR B 1 52 ? 48.273 23.332 44.101 1.00 17.51 251 TYR B N 1
ATOM 1422 C CA . TYR B 1 52 ? 46.959 23.857 43.833 1.00 17.38 251 TYR B CA 1
ATOM 1423 C C . TYR B 1 52 ? 47.076 24.652 42.540 1.00 20.57 251 TYR B C 1
ATOM 1424 O O . TYR B 1 52 ? 47.807 25.663 42.480 1.00 19.94 251 TYR B O 1
ATOM 1433 N N . TRP B 1 53 ? 46.343 24.216 41.531 1.00 20.04 252 TRP B N 1
ATOM 1434 C CA . TRP B 1 53 ? 46.556 24.716 40.156 1.00 20.85 252 TRP B CA 1
ATOM 1435 C C . TRP B 1 53 ? 45.472 25.745 39.838 1.00 26.67 252 TRP B C 1
ATOM 1436 O O . TRP B 1 53 ? 44.543 25.498 39.071 1.00 31.30 252 TRP B O 1
ATOM 1447 N N . GLY B 1 54 ? 45.570 26.897 40.487 1.00 25.90 253 GLY B N 1
ATOM 1448 C CA . GLY B 1 54 ? 44.512 27.895 40.377 1.00 27.37 253 GLY B CA 1
ATOM 1449 C C . GLY B 1 54 ? 44.696 28.782 39.158 1.00 28.24 253 GLY B C 1
ATOM 1450 O O . GLY B 1 54 ? 43.821 29.566 38.814 1.00 32.85 253 GLY B O 1
ATOM 1451 N N . GLY B 1 55 ? 45.847 28.675 38.528 1.00 30.88 254 GLY B N 1
ATOM 1452 C CA . GLY B 1 55 ? 46.130 29.447 37.329 1.00 35.82 254 GLY B CA 1
ATOM 1453 C C . GLY B 1 55 ? 46.949 30.663 37.706 1.00 38.31 254 GLY B C 1
ATOM 1454 O O . GLY B 1 55 ? 46.530 31.511 38.545 1.00 32.08 254 GLY B O 1
ATOM 1455 N N . GLY B 1 56 ? 48.118 30.742 37.073 1.00 40.80 255 GLY B N 1
ATOM 1456 C CA . GLY B 1 56 ? 48.983 31.901 37.183 1.00 40.09 255 GLY B CA 1
ATOM 1457 C C . GLY B 1 56 ? 49.310 32.258 38.618 1.00 36.52 255 GLY B C 1
ATOM 1458 O O . GLY B 1 56 ? 49.839 31.443 39.391 1.00 32.40 255 GLY B O 1
ATOM 1459 N N . ASP B 1 57 ? 48.933 33.486 38.953 1.00 40.20 256 ASP B N 1
ATOM 1460 C CA . ASP B 1 57 ? 49.206 34.128 40.216 1.00 42.91 256 ASP B CA 1
ATOM 1461 C C . ASP B 1 57 ? 48.657 33.335 41.387 1.00 38.16 256 ASP B C 1
ATOM 1462 O O . ASP B 1 57 ? 49.161 33.394 42.522 1.00 34.70 256 ASP B O 1
ATOM 1467 N N . LYS B 1 58 ? 47.605 32.582 41.099 1.00 25.45 257 LYS B N 1
ATOM 1468 C CA . LYS B 1 58 ? 46.889 31.847 42.166 1.00 23.80 257 LYS B CA 1
ATOM 1469 C C . LYS B 1 58 ? 47.413 30.460 42.469 1.00 22.35 257 LYS B C 1
ATOM 1470 O O . LYS B 1 58 ? 46.898 29.800 43.394 1.00 22.61 257 LYS B O 1
ATOM 1476 N N . ASP B 1 59 ? 48.422 30.011 41.729 1.00 22.13 258 ASP B N 1
ATOM 1477 C CA . ASP B 1 59 ? 49.006 28.690 41.980 1.00 19.51 258 ASP B CA 1
ATOM 1478 C C . ASP B 1 59 ? 49.631 28.667 43.382 1.00 21.11 258 ASP B C 1
ATOM 1479 O O . ASP B 1 59 ? 50.312 29.653 43.771 1.00 20.75 258 ASP B O 1
ATOM 1484 N N . MET B 1 60 ? 49.438 27.568 44.096 1.00 19.21 259 MET B N 1
ATOM 1485 C CA . MET B 1 60 ? 50.086 27.422 45.402 1.00 16.31 259 MET B CA 1
ATOM 1486 C C . MET B 1 60 ? 50.744 26.046 45.518 1.00 17.89 259 MET B C 1
ATOM 1487 O O . MET B 1 60 ? 50.377 25.093 44.782 1.00 20.51 259 MET B O 1
ATOM 1492 N N . ILE B 1 61 ? 51.727 25.949 46.408 1.00 17.61 260 ILE B N 1
ATOM 1493 C CA . ILE B 1 61 ? 52.405 24.680 46.671 1.00 16.46 260 ILE B CA 1
ATOM 1494 C C . ILE B 1 61 ? 52.275 24.383 48.172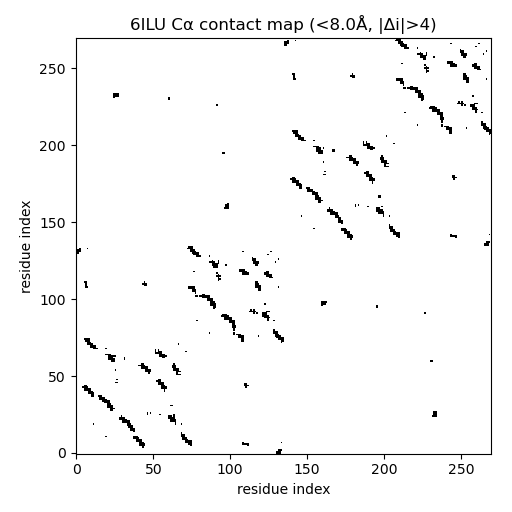 1.00 17.34 260 ILE B C 1
ATOM 1495 O O . ILE B 1 61 ? 52.247 25.288 49.037 1.00 18.10 260 ILE B O 1
ATOM 1500 N N . CYS B 1 62 ? 52.150 23.097 48.464 1.00 15.91 261 CYS B N 1
ATOM 1501 C CA . CYS B 1 62 ? 52.006 22.665 49.853 1.00 17.16 261 CYS B CA 1
ATOM 1502 C C . CYS B 1 62 ? 53.337 22.119 50.361 1.00 18.22 261 CYS B C 1
ATOM 1503 O O . CYS B 1 62 ? 53.901 21.183 49.790 1.00 20.42 261 CYS B O 1
ATOM 1506 N N . LEU B 1 63 ? 53.841 22.716 51.440 1.00 17.78 262 LEU B N 1
ATOM 1507 C CA . LEU B 1 63 ? 55.147 22.328 51.949 1.00 20.88 262 LEU B CA 1
ATOM 1508 C C . LEU B 1 63 ? 55.042 21.296 53.072 1.00 23.97 262 LEU B C 1
ATOM 1509 O O . LEU B 1 63 ? 56.049 20.877 53.660 1.00 25.79 262 LEU B O 1
ATOM 1514 N N . GLY B 1 64 ? 53.830 20.858 53.356 1.00 24.06 263 GLY B N 1
ATOM 1515 C CA . GLY B 1 64 ? 53.676 19.875 54.429 1.00 28.51 263 GLY B CA 1
ATOM 1516 C C . GLY B 1 64 ? 52.244 19.437 54.546 1.00 32.36 263 GLY B C 1
ATOM 1517 O O . GLY B 1 64 ? 51.834 18.450 53.943 1.00 40.39 263 GLY B O 1
ATOM 1518 N N . GLY B 1 65 ? 51.475 20.199 55.291 1.00 27.94 264 GLY B N 1
ATOM 1519 C CA . GLY B 1 65 ? 50.086 19.883 55.567 1.00 28.44 264 GLY B CA 1
ATOM 1520 C C . GLY B 1 65 ? 49.142 21.028 55.218 1.00 21.60 264 GLY B C 1
ATOM 1521 O O . GLY B 1 65 ? 49.475 21.945 54.480 1.00 21.37 264 GLY B O 1
ATOM 1522 N N . GLU B 1 66 ? 47.929 20.917 55.763 1.00 29.72 265 GLU B N 1
ATOM 1523 C CA . GLU B 1 66 ? 46.837 21.820 55.384 1.00 29.26 265 GLU B CA 1
ATOM 1524 C C . GLU B 1 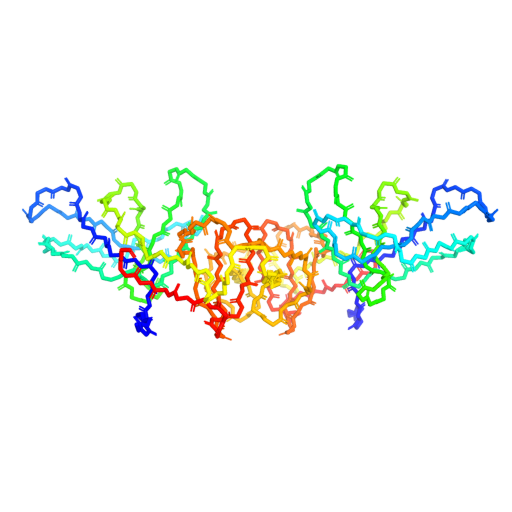66 ? 47.106 23.284 55.719 1.00 28.80 265 GLU B C 1
ATOM 1525 O O . GLU B 1 66 ? 46.472 24.170 55.144 1.00 25.23 265 GLU B O 1
ATOM 1531 N N . LYS B 1 67 ? 48.027 23.528 56.648 1.00 24.38 266 LYS B N 1
ATOM 1532 C CA . LYS B 1 67 ? 48.364 24.902 57.006 1.00 22.14 266 LYS B CA 1
ATOM 1533 C C . LYS B 1 67 ? 49.691 25.373 56.443 1.00 21.36 266 LYS B C 1
ATOM 1534 O O . LYS B 1 67 ? 50.199 26.414 56.886 1.00 22.31 266 LYS B O 1
ATOM 1540 N N . GLN B 1 68 ? 50.220 24.694 55.419 1.00 18.44 267 GLN B N 1
ATOM 1541 C CA . GLN B 1 68 ? 51.542 25.057 54.887 1.00 18.50 267 GLN B CA 1
ATOM 1542 C C . GLN B 1 68 ? 51.492 25.236 53.394 1.00 19.32 267 GLN B C 1
ATOM 1543 O O . GLN B 1 68 ? 52.432 24.864 52.668 1.00 19.73 267 GLN B O 1
ATOM 1549 N N . TRP B 1 69 ? 50.428 25.878 52.914 1.00 18.01 268 TRP B N 1
ATOM 1550 C CA . TRP B 1 69 ? 50.389 26.298 51.504 1.00 16.96 268 TRP B CA 1
ATOM 1551 C C . TRP B 1 69 ? 51.061 27.644 51.335 1.00 18.16 268 TRP B C 1
ATOM 1552 O O . TRP B 1 69 ? 50.911 28.507 52.182 1.00 19.51 268 TRP B O 1
ATOM 1563 N N . ALA B 1 70 ? 51.778 27.827 50.226 1.00 16.89 269 ALA B N 1
ATOM 1564 C CA . ALA B 1 70 ? 52.396 29.122 49.921 1.00 17.43 269 ALA B CA 1
ATOM 1565 C C . ALA B 1 70 ? 52.249 29.391 48.428 1.00 17.43 269 ALA B C 1
ATOM 1566 O O . ALA B 1 70 ? 52.112 28.448 47.643 1.00 17.76 269 ALA B O 1
ATOM 1568 N N . TYR B 1 71 ? 52.288 30.661 48.027 1.00 18.15 270 TYR B N 1
ATOM 1569 C CA . TYR B 1 71 ? 52.173 30.968 46.613 1.00 18.20 270 TYR B CA 1
ATOM 1570 C C . TYR B 1 71 ? 53.442 30.591 45.853 1.00 20.42 270 TYR B C 1
ATOM 1571 O O . TYR B 1 71 ? 54.544 30.921 46.295 1.00 21.13 270 TYR B O 1
ATOM 1580 N N . ASN B 1 72 ? 53.265 29.938 44.703 1.00 18.45 271 ASN B N 1
ATOM 1581 C CA . ASN B 1 72 ? 54.401 29.574 43.850 1.00 18.14 271 ASN B CA 1
ATOM 1582 C C . ASN B 1 72 ? 55.277 30.770 43.533 1.00 19.42 271 ASN B C 1
ATOM 1583 O O . ASN B 1 72 ? 56.504 30.611 43.395 1.00 21.79 271 ASN B O 1
ATOM 1588 N N . LYS B 1 73 ? 54.656 31.941 43.409 1.00 18.52 272 LYS B N 1
ATOM 1589 C CA . LYS B 1 73 ? 55.359 33.134 42.925 1.00 19.67 272 LYS B CA 1
ATOM 1590 C C . LYS B 1 73 ? 56.483 33.583 43.855 1.00 21.06 272 LYS B C 1
ATOM 1591 O O . LYS B 1 73 ? 57.336 34.424 43.432 1.00 25.93 272 LYS B O 1
ATOM 1597 N N . HIS B 1 74 ? 56.532 33.025 45.066 1.00 21.70 273 HIS B N 1
ATOM 1598 C CA . HIS B 1 74 ? 57.594 33.422 46.013 1.00 23.93 273 HIS B CA 1
ATOM 1599 C C . HIS B 1 74 ? 58.777 32.448 45.987 1.00 22.77 273 HIS B C 1
ATOM 1600 O O . HIS B 1 74 ? 59.734 32.633 46.751 1.00 23.41 273 HIS B O 1
ATOM 1607 N N . PHE B 1 75 ? 58.759 31.501 45.032 1.00 21.28 274 PHE B N 1
ATOM 1608 C CA . PHE B 1 75 ? 59.791 30.440 44.991 1.00 21.14 274 PHE B CA 1
ATOM 1609 C C . PHE B 1 75 ? 60.320 30.187 43.620 1.00 21.89 274 PHE B C 1
ATOM 1610 O O . PHE B 1 75 ? 59.653 30.488 42.632 1.00 25.84 274 PHE B O 1
ATOM 1618 N N . THR B 1 76 ? 61.544 29.656 43.577 1.00 22.05 275 THR B N 1
ATOM 1619 C CA . THR B 1 76 ? 62.052 28.996 42.372 1.00 21.29 275 THR B CA 1
ATOM 1620 C C . THR B 1 76 ? 61.747 27.523 42.602 1.00 24.59 275 THR B C 1
ATOM 1621 O O . THR B 1 76 ? 62.221 26.960 43.599 1.00 24.91 275 THR B O 1
ATOM 1625 N N . ILE B 1 77 ? 60.957 26.907 41.717 1.00 21.50 276 ILE B N 1
ATOM 1626 C CA . ILE B 1 77 ? 60.535 25.521 41.965 1.00 20.84 276 ILE B CA 1
ATOM 1627 C C . ILE B 1 77 ? 61.179 24.608 40.934 1.00 24.29 276 ILE B C 1
ATOM 1628 O O . ILE B 1 77 ? 61.046 24.834 39.725 1.00 24.95 276 ILE B O 1
ATOM 1633 N N . ASP B 1 78 ? 61.934 23.627 41.415 1.00 22.54 277 ASP B N 1
ATOM 1634 C CA . ASP B 1 78 ? 62.477 22.578 40.575 1.00 22.51 277 ASP B CA 1
ATOM 1635 C C . ASP B 1 78 ? 61.504 21.384 40.635 1.00 26.74 277 ASP B C 1
ATOM 1636 O O . ASP B 1 78 ? 61.549 20.574 41.598 1.00 24.22 277 ASP B O 1
ATOM 1641 N N . TRP B 1 79 ? 60.601 21.298 39.647 1.00 23.02 278 TRP B N 1
ATOM 1642 C CA . TRP B 1 79 ? 59.585 20.231 39.650 1.00 22.26 278 TRP B CA 1
ATOM 1643 C C . TRP B 1 79 ? 60.229 18.875 39.384 1.00 24.64 278 TRP B C 1
ATOM 1644 O O . TRP B 1 79 ? 61.199 18.743 38.595 1.00 25.17 278 TRP B O 1
ATOM 1655 N N . TYR B 1 80 ? 59.717 17.828 40.039 1.00 21.23 279 TYR B N 1
ATOM 1656 C CA . TYR B 1 80 ? 60.141 16.484 39.686 1.00 19.69 279 TYR B CA 1
ATOM 1657 C C . TYR B 1 80 ? 59.689 16.192 38.249 1.00 20.66 279 TYR B C 1
ATOM 1658 O O . TYR B 1 80 ? 58.625 16.627 37.798 1.00 20.50 279 TYR B O 1
ATOM 1667 N N . LYS B 1 81 ? 60.504 15.423 37.536 1.00 20.55 280 LYS B N 1
ATOM 1668 C CA . LYS B 1 81 ? 60.313 15.142 36.116 1.00 22.44 280 LYS B CA 1
ATOM 1669 C C . LYS B 1 81 ? 59.805 13.729 35.962 1.00 20.85 280 LYS B C 1
ATOM 1670 O O . LYS B 1 81 ? 60.365 12.790 36.547 1.00 22.00 280 LYS B O 1
ATOM 1676 N N . VAL B 1 82 ? 58.740 13.617 35.184 1.00 18.92 281 VAL B N 1
ATOM 1677 C CA . VAL B 1 82 ? 58.104 12.332 34.903 1.00 17.08 281 VAL B CA 1
ATOM 1678 C C . VAL B 1 82 ? 58.390 11.833 33.508 1.00 21.00 281 VAL B C 1
ATOM 1679 O O . VAL B 1 82 ? 58.156 12.548 32.528 1.00 22.25 281 VAL B O 1
ATOM 1683 N N . ARG B 1 83 ? 58.923 10.610 33.423 1.00 19.39 282 ARG B N 1
ATOM 1684 C CA . ARG B 1 83 ? 59.313 9.999 32.130 1.00 18.46 282 ARG B CA 1
ATOM 1685 C C . ARG B 1 83 ? 58.816 8.571 32.049 1.00 20.97 282 ARG B C 1
ATOM 1686 O O . ARG B 1 83 ? 58.892 7.834 33.019 1.00 22.35 282 ARG B O 1
ATOM 1694 N N . SER B 1 84 ? 58.351 8.182 30.880 1.00 21.78 283 SER B N 1
ATOM 1695 C CA . SER B 1 84 ? 57.982 6.781 30.672 1.00 21.11 283 SER B CA 1
ATOM 1696 C C . SER B 1 84 ? 59.151 5.854 30.985 1.00 22.77 283 SER B C 1
ATOM 1697 O O . SER B 1 84 ? 60.312 6.175 30.655 1.00 24.23 283 SER B O 1
ATOM 1700 N N . LYS B 1 85 ? 58.868 4.686 31.564 1.00 22.09 284 LYS B N 1
ATOM 1701 C CA . LYS B 1 85 ? 59.892 3.627 31.639 1.00 21.47 284 LYS B CA 1
ATOM 1702 C C . LYS B 1 85 ? 60.113 2.887 30.314 1.00 26.58 284 LYS B C 1
ATOM 1703 O O . LYS B 1 85 ? 61.060 2.076 30.184 1.00 28.72 284 LYS B O 1
ATOM 1709 N N . TYR B 1 86 ? 59.267 3.157 29.326 1.00 25.13 285 TYR B N 1
ATOM 1710 C CA . TYR B 1 86 ? 59.261 2.349 28.087 1.00 25.39 285 TYR B CA 1
ATOM 1711 C C . TYR B 1 86 ? 59.770 3.171 26.908 1.00 25.50 285 TYR B C 1
ATOM 1712 O O . TYR B 1 86 ? 59.749 4.414 26.963 1.00 27.38 285 TYR B O 1
ATOM 1721 N N . PRO B 1 87 ? 60.210 2.496 25.840 1.00 29.73 286 PRO B N 1
ATOM 1722 C CA . PRO B 1 87 ? 60.630 3.211 24.625 1.00 31.37 286 PRO B CA 1
ATOM 1723 C C . PRO B 1 87 ? 59.538 4.107 24.044 1.00 28.71 286 PRO B C 1
ATOM 1724 O O . PRO B 1 87 ? 58.357 3.921 24.290 1.00 27.46 286 PRO B O 1
ATOM 1728 N N . VAL B 1 88 ? 59.941 5.100 23.266 1.00 31.22 287 VAL B N 1
ATOM 1729 C CA . VAL B 1 88 ? 58.956 5.899 22.536 1.00 29.85 287 VAL B CA 1
ATOM 1730 C C . VAL B 1 88 ? 58.100 5.007 21.644 1.00 27.86 287 VAL B C 1
ATOM 1731 O O . VAL B 1 88 ? 58.595 4.094 20.977 1.00 30.64 287 VAL B O 1
ATOM 1735 N N . GLY B 1 89 ? 56.800 5.231 21.676 1.00 29.15 288 GLY B N 1
ATOM 1736 C CA . GLY B 1 89 ? 55.903 4.451 20.865 1.00 29.26 288 GLY B CA 1
ATOM 1737 C C . GLY B 1 89 ? 55.159 3.429 21.704 1.00 29.87 288 GLY B C 1
ATOM 1738 O O . GLY B 1 89 ? 54.117 2.928 21.292 1.00 30.88 288 GLY B O 1
ATOM 1739 N N . TRP B 1 90 ? 55.689 3.098 22.883 1.00 27.85 289 TRP B N 1
ATOM 1740 C CA . TRP B 1 90 ? 54.948 2.235 23.796 1.00 25.26 289 TRP B CA 1
ATOM 1741 C C . TRP B 1 90 ? 53.935 3.070 24.519 1.00 23.89 289 TRP B C 1
ATOM 1742 O O . TRP B 1 90 ? 54.307 3.870 25.387 1.00 24.71 289 TRP B O 1
ATOM 1753 N N . GLY B 1 91 ? 52.656 2.880 24.209 1.00 22.06 290 GLY B N 1
ATOM 1754 C CA . GLY B 1 91 ? 51.634 3.771 24.771 1.00 21.96 290 GLY B CA 1
ATOM 1755 C C . GLY B 1 91 ? 51.427 3.530 26.248 1.00 21.82 290 GLY B C 1
ATOM 1756 O O . GLY B 1 91 ? 51.455 2.402 26.708 1.00 21.44 290 GLY B O 1
ATOM 1757 N N . VAL B 1 92 ? 51.257 4.612 26.998 1.00 19.80 291 VAL B N 1
ATOM 1758 C CA . VAL B 1 92 ? 51.042 4.526 28.439 1.00 17.81 291 VAL B CA 1
ATOM 1759 C C . VAL B 1 92 ? 49.708 5.199 28.772 1.00 19.24 291 VAL B C 1
ATOM 1760 O O . VAL B 1 92 ? 49.480 6.358 28.401 1.00 20.70 291 VAL B O 1
ATOM 1764 N N . ASN B 1 93 ? 48.837 4.453 29.431 1.00 18.95 292 ASN B N 1
ATOM 1765 C CA . ASN B 1 93 ? 47.464 4.893 29.755 1.00 18.85 292 ASN B CA 1
ATOM 1766 C C . ASN B 1 93 ? 47.457 6.049 30.749 1.00 19.04 292 ASN B C 1
ATOM 1767 O O . ASN B 1 93 ? 48.211 6.041 31.706 1.00 19.00 292 ASN B O 1
ATOM 1772 N N . PHE B 1 94 ? 46.563 7.012 30.539 1.00 16.06 293 PHE B N 1
ATOM 1773 C CA . PHE B 1 94 ? 46.285 7.978 31.596 1.00 16.12 293 PHE B CA 1
ATOM 1774 C C . PHE B 1 94 ? 44.782 8.109 31.819 1.00 16.49 293 PHE B C 1
ATOM 1775 O O . PHE B 1 94 ? 43.948 7.786 30.956 1.00 16.65 293 PHE B O 1
ATOM 1783 N N . TYR B 1 95 ? 44.470 8.576 33.059 1.00 13.52 294 TYR B N 1
ATOM 1784 C CA . TYR B 1 95 ? 43.110 8.529 33.608 1.00 17.16 294 TYR B CA 1
ATOM 1785 C C . TYR B 1 95 ? 42.679 9.903 34.113 1.00 15.59 294 TYR B C 1
ATOM 1786 O O . TYR B 1 95 ? 43.542 10.793 34.289 1.00 16.04 294 TYR B O 1
ATOM 1795 N N . ASP B 1 96 ? 41.395 10.065 34.416 1.00 15.51 295 ASP B N 1
ATOM 1796 C CA . ASP B 1 96 ? 40.933 11.376 34.900 1.00 15.68 295 ASP B CA 1
ATOM 1797 C C . ASP B 1 96 ? 41.118 11.604 36.408 1.00 18.61 295 ASP B C 1
ATOM 1798 O O . ASP B 1 96 ? 40.668 12.625 36.955 1.00 18.15 295 ASP B O 1
ATOM 1803 N N . GLY B 1 97 ? 41.789 10.670 37.063 1.00 15.45 296 GLY B N 1
ATOM 1804 C CA . GLY B 1 97 ? 42.087 10.752 38.496 1.00 17.54 296 GLY B CA 1
ATOM 1805 C C . GLY B 1 97 ? 42.786 9.493 38.913 1.00 18.01 296 GLY B C 1
ATOM 1806 O O . GLY B 1 97 ? 42.890 8.544 38.126 1.00 18.04 296 GLY B O 1
ATOM 1807 N N . PRO B 1 98 ? 43.287 9.453 40.157 1.00 18.54 297 PRO B N 1
ATOM 1808 C CA . PRO B 1 98 ? 43.875 8.188 40.620 1.00 17.04 297 PRO B CA 1
ATOM 1809 C C . PRO B 1 98 ? 42.836 7.092 40.545 1.00 17.47 297 PRO B C 1
ATOM 1810 O O . PRO B 1 98 ? 41.716 7.337 40.981 1.00 20.04 297 PRO B O 1
ATOM 1814 N N . SER B 1 99 ? 43.166 5.955 39.933 1.00 19.46 298 SER B N 1
ATOM 1815 C CA . SER B 1 99 ? 42.224 4.831 39.709 1.00 17.16 298 SER B CA 1
ATOM 1816 C C . SER B 1 99 ? 40.962 5.290 39.030 1.00 17.89 298 SER B C 1
ATOM 1817 O O . SER B 1 99 ? 39.866 4.731 39.261 1.00 19.16 298 SER B O 1
ATOM 1820 N N . GLY B 1 100 ? 41.124 6.279 38.136 1.00 17.86 299 GLY B N 1
ATOM 1821 C CA . GLY B 1 100 ? 39.965 6.926 37.516 1.00 16.98 299 GLY B CA 1
ATOM 1822 C C . GLY B 1 100 ? 39.546 6.362 36.171 1.00 18.88 299 GLY B C 1
ATOM 1823 O O . GLY B 1 100 ? 39.876 5.228 35.820 1.00 18.28 299 GLY B O 1
ATOM 1824 N N . ASN B 1 101 ? 38.789 7.168 35.424 1.00 16.36 300 ASN B N 1
ATOM 1825 C CA . ASN B 1 101 ? 38.275 6.724 34.110 1.00 18.84 300 ASN B CA 1
ATOM 1826 C C . ASN B 1 101 ? 39.385 6.819 33.103 1.00 16.39 300 ASN B C 1
ATOM 1827 O O . ASN B 1 101 ? 40.081 7.833 33.070 1.00 16.51 300 ASN B O 1
ATOM 1832 N N . PHE B 1 102 ? 39.543 5.791 32.261 1.00 17.13 301 PHE B N 1
ATOM 1833 C CA . PHE B 1 102 ? 40.523 5.859 31.181 1.00 17.69 301 PHE B CA 1
ATOM 1834 C C . PHE B 1 102 ? 40.232 7.025 30.204 1.00 20.59 301 PHE B C 1
ATOM 1835 O O . PHE B 1 102 ? 39.090 7.194 29.735 1.00 18.60 301 PHE B O 1
ATOM 1843 N N . LEU B 1 103 ? 41.260 7.815 29.880 1.00 19.25 302 LEU B N 1
ATOM 1844 C CA . LEU B 1 103 ? 41.077 8.956 28.983 1.00 18.68 302 LEU B CA 1
ATOM 1845 C C . LEU B 1 103 ? 41.854 8.810 27.711 1.00 20.73 302 LEU B C 1
ATOM 1846 O O . LEU B 1 103 ? 41.381 9.251 26.625 1.00 22.68 302 LEU B O 1
ATOM 1851 N N . GLY B 1 104 ? 43.065 8.277 27.831 1.00 21.91 303 GLY B N 1
ATOM 1852 C CA . GLY B 1 104 ? 43.904 8.272 26.633 1.00 20.50 303 GLY B CA 1
ATOM 1853 C C . GLY B 1 104 ? 45.287 7.728 26.869 1.00 21.08 303 GLY B C 1
ATOM 1854 O O . GLY B 1 104 ? 45.565 7.156 27.892 1.00 20.18 303 GLY B O 1
ATOM 1855 N N . ASN B 1 105 ? 46.167 7.871 25.885 1.00 22.05 304 ASN B N 1
ATOM 1856 C CA . ASN B 1 105 ? 47.533 7.400 26.050 1.00 20.59 304 ASN B CA 1
ATOM 1857 C C . ASN B 1 105 ? 48.543 8.437 25.650 1.00 25.17 304 ASN B C 1
ATOM 1858 O O . ASN B 1 105 ? 48.301 9.221 24.720 1.00 26.52 304 ASN B O 1
ATOM 1863 N N . ILE B 1 106 ? 49.687 8.408 26.304 1.00 22.51 305 ILE B N 1
ATOM 1864 C CA . ILE B 1 106 ? 50.830 9.161 25.797 1.00 22.63 305 ILE B CA 1
ATOM 1865 C C . ILE B 1 106 ? 51.794 8.183 25.147 1.00 22.92 305 ILE B C 1
ATOM 1866 O O . ILE B 1 106 ? 51.745 6.995 25.424 1.00 23.85 305 ILE B O 1
ATOM 1871 N N . ASP B 1 107 ? 52.681 8.683 24.286 1.00 22.15 306 ASP B N 1
ATOM 1872 C CA . ASP B 1 107 ? 53.571 7.797 23.535 1.00 22.91 306 ASP B CA 1
ATOM 1873 C C . ASP B 1 107 ? 54.973 7.746 24.141 1.00 23.81 306 ASP B C 1
ATOM 1874 O O . ASP B 1 107 ? 55.854 7.041 23.650 1.00 25.01 306 ASP B O 1
ATOM 1879 N N . GLY B 1 108 ? 55.159 8.430 25.261 1.00 25.23 307 GLY B N 1
ATOM 1880 C CA . GLY B 1 108 ? 56.431 8.398 25.958 1.00 25.86 307 GLY B CA 1
ATOM 1881 C C . GLY B 1 108 ? 57.558 9.210 25.357 1.00 29.35 307 GLY B C 1
ATOM 1882 O O . GLY B 1 108 ? 58.713 9.052 25.771 1.00 32.86 307 GLY B O 1
ATOM 1883 N N . SER B 1 109 ? 57.250 10.103 24.410 1.00 29.22 308 SER B N 1
ATOM 1884 C CA . SER B 1 109 ? 58.300 10.914 23.802 1.00 30.13 308 SER B CA 1
ATOM 1885 C C . SER B 1 109 ? 58.622 12.177 24.624 1.00 32.30 308 SER B C 1
ATOM 1886 O O . SER B 1 109 ? 59.681 12.789 24.407 1.00 37.07 308 SER B O 1
ATOM 1889 N N . GLU B 1 110 ? 57.720 12.561 25.528 1.00 29.44 309 GLU B N 1
ATOM 1890 C CA . GLU B 1 110 ? 57.844 13.810 26.315 1.00 29.61 309 GLU B CA 1
ATOM 1891 C C . GLU B 1 110 ? 58.228 13.604 27.772 1.00 28.98 309 GLU B C 1
ATOM 1892 O O . GLU B 1 110 ? 57.902 12.571 28.368 1.00 29.21 309 GLU B O 1
ATOM 1898 N N . VAL B 1 111 ? 58.863 14.634 28.352 1.00 26.13 310 VAL B N 1
ATOM 1899 C CA . VAL B 1 111 ? 59.091 14.721 29.796 1.00 25.21 310 VAL B CA 1
ATOM 1900 C C . VAL B 1 111 ? 58.028 15.637 30.402 1.00 25.70 310 VAL B C 1
ATOM 1901 O O . VAL B 1 111 ? 57.731 16.665 29.824 1.00 29.16 310 VAL B O 1
ATOM 1905 N N . TYR B 1 112 ? 57.432 15.243 31.523 1.00 22.52 311 TYR B N 1
ATOM 1906 C CA . TYR B 1 112 ? 56.393 16.040 32.187 1.00 21.98 311 TYR B CA 1
ATOM 1907 C C . TYR B 1 112 ? 56.850 16.505 33.541 1.00 23.77 311 TYR B C 1
ATOM 1908 O O . TYR B 1 112 ? 57.734 15.902 34.139 1.00 23.87 311 TYR B O 1
ATOM 1917 N N . ASN B 1 113 ? 56.244 17.590 34.041 1.00 22.50 312 ASN B N 1
ATOM 1918 C CA . ASN B 1 113 ? 56.398 17.940 35.449 1.00 21.41 312 ASN B CA 1
ATOM 1919 C C . ASN B 1 113 ? 55.330 17.250 36.271 1.00 20.97 312 ASN B C 1
ATOM 1920 O O . ASN B 1 113 ? 54.184 17.161 35.859 1.00 22.06 312 ASN B O 1
ATOM 1925 N N . ALA B 1 114 ? 55.695 16.769 37.448 1.00 20.09 313 ALA B N 1
ATOM 1926 C CA . ALA B 1 114 ? 54.730 16.140 38.360 1.00 20.55 313 ALA B CA 1
ATOM 1927 C C . ALA B 1 114 ? 53.859 17.253 38.940 1.00 22.80 313 ALA B C 1
ATOM 1928 O O . ALA B 1 114 ? 54.399 18.158 39.597 1.00 23.05 313 ALA B O 1
ATOM 1930 N N . HIS B 1 115 ? 52.550 17.187 38.719 1.00 17.14 314 HIS B N 1
ATOM 1931 C CA . HIS B 1 115 ? 51.638 18.204 39.238 1.00 18.03 314 HIS B CA 1
ATOM 1932 C C . HIS B 1 115 ? 50.979 17.807 40.587 1.00 21.08 314 HIS B C 1
ATOM 1933 O O . HIS B 1 115 ? 50.562 18.698 41.348 1.00 19.38 314 HIS B O 1
ATOM 1940 N N . ASN B 1 116 ? 50.882 16.497 40.859 1.00 18.84 315 ASN B N 1
ATOM 1941 C CA . ASN B 1 116 ? 50.332 15.957 42.123 1.00 17.39 315 ASN B CA 1
ATOM 1942 C C . ASN B 1 116 ? 50.532 14.450 42.095 1.00 18.53 315 ASN B C 1
ATOM 1943 O O . ASN B 1 116 ? 50.703 13.879 41.026 1.00 17.85 315 ASN B O 1
ATOM 1948 N N . ARG B 1 117 ? 50.571 13.819 43.259 1.00 19.56 316 ARG B N 1
ATOM 1949 C CA . ARG B 1 117 ? 50.716 12.348 43.342 1.00 19.08 316 ARG B CA 1
ATOM 1950 C C . ARG B 1 117 ? 49.778 11.874 44.419 1.00 19.63 316 ARG B C 1
ATOM 1951 O O . ARG B 1 117 ? 49.862 12.323 45.562 1.00 21.01 316 ARG B O 1
ATOM 1959 N N . VAL B 1 118 ? 48.904 10.943 44.047 1.00 18.06 317 VAL B N 1
ATOM 1960 C CA . VAL B 1 118 ? 47.870 10.401 44.945 1.00 20.21 317 VAL B CA 1
ATOM 1961 C C . VAL B 1 118 ? 47.700 8.937 44.638 1.00 20.06 317 VAL B C 1
ATOM 1962 O O . VAL B 1 118 ? 47.544 8.590 43.486 1.00 19.68 317 VAL B O 1
ATOM 1966 N N . GLY B 1 119 ? 47.666 8.092 45.662 1.00 19.77 318 GLY B N 1
ATOM 1967 C CA . GLY B 1 119 ? 47.175 6.724 45.476 1.00 21.09 318 GLY B CA 1
ATOM 1968 C C . GLY B 1 119 ? 47.936 5.902 44.454 1.00 20.32 318 GLY B C 1
ATOM 1969 O O . GLY B 1 119 ? 47.360 5.002 43.840 1.00 19.93 318 GLY B O 1
ATOM 1970 N N . GLY B 1 120 ? 49.219 6.182 44.297 1.00 18.96 319 GLY B N 1
ATOM 1971 C CA . GLY B 1 120 ? 50.037 5.461 43.299 1.00 18.22 319 GLY B CA 1
ATOM 1972 C C . GLY B 1 120 ? 49.928 5.943 41.872 1.00 17.83 319 GLY B C 1
ATOM 1973 O O . GLY B 1 120 ? 50.360 5.229 40.932 1.00 16.36 319 GLY B O 1
ATOM 1974 N N . TYR B 1 121 ? 49.374 7.150 41.692 1.00 17.36 320 TYR B N 1
ATOM 1975 C CA . TYR B 1 121 ? 49.252 7.774 40.347 1.00 14.64 320 TYR B CA 1
ATOM 1976 C C . TYR B 1 121 ? 49.842 9.153 40.383 1.00 17.31 320 TYR B C 1
ATOM 1977 O O . TYR B 1 121 ? 49.756 9.819 41.422 1.00 17.96 320 TYR B O 1
ATOM 1986 N N . VAL B 1 122 ? 50.424 9.594 39.259 1.00 18.08 321 VAL B N 1
ATOM 1987 C CA . VAL B 1 122 ? 50.962 10.942 39.187 1.00 19.93 321 VAL B CA 1
ATOM 1988 C C . VAL B 1 122 ? 50.218 11.719 38.097 1.00 16.96 321 VAL B C 1
ATOM 1989 O O . VAL B 1 122 ? 49.934 11.181 37.024 1.00 16.48 321 VAL B O 1
ATOM 1993 N N . ASP B 1 123 ? 49.872 12.975 38.400 1.00 15.08 322 ASP B N 1
ATOM 1994 C CA . ASP B 1 123 ? 49.265 13.874 37.421 1.00 16.33 322 ASP B CA 1
ATOM 1995 C C . ASP B 1 123 ? 50.384 14.540 36.624 1.00 19.37 322 ASP B C 1
ATOM 1996 O O . ASP B 1 123 ? 51.219 15.234 37.214 1.00 18.75 322 ASP B O 1
ATOM 2001 N N . ILE B 1 124 ? 50.429 14.315 35.295 1.00 16.38 323 ILE B N 1
ATOM 2002 C CA . ILE B 1 124 ? 51.473 14.931 34.467 1.00 16.44 323 ILE B CA 1
ATOM 2003 C C . ILE B 1 124 ? 51.040 16.314 33.950 1.00 18.73 323 ILE B C 1
ATOM 2004 O O . ILE B 1 124 ? 51.725 16.925 33.092 1.00 22.48 323 ILE B O 1
ATOM 2009 N N . GLY B 1 125 ? 49.897 16.811 34.443 1.00 18.89 324 GLY B N 1
ATOM 2010 C CA . GLY B 1 125 ? 49.404 18.105 34.012 1.00 21.38 324 GLY B CA 1
ATOM 2011 C C . GLY B 1 125 ? 48.214 17.950 33.104 1.00 21.79 324 GLY B C 1
ATOM 2012 O O . GLY B 1 125 ? 48.123 16.951 32.379 1.00 22.24 324 GLY B O 1
ATOM 2013 N N . GLY B 1 126 ? 47.276 18.882 33.171 1.00 22.85 325 GLY B N 1
ATOM 2014 C CA . GLY B 1 126 ? 46.082 18.784 32.344 1.00 24.92 325 GLY B CA 1
ATOM 2015 C C . GLY B 1 126 ? 45.143 17.711 32.860 1.00 24.22 325 GLY B C 1
ATOM 2016 O O . GLY B 1 126 ? 44.363 17.157 32.092 1.00 25.21 325 GLY B O 1
ATOM 2017 N N . ASN B 1 127 ? 45.223 17.428 34.162 1.00 20.37 326 ASN B N 1
ATOM 2018 C CA . ASN B 1 127 ? 44.399 16.384 34.797 1.00 19.66 326 ASN B CA 1
ATOM 2019 C C . ASN B 1 127 ? 44.568 15.013 34.104 1.00 21.08 326 ASN B C 1
ATOM 2020 O O . ASN B 1 127 ? 43.589 14.422 33.651 1.00 24.38 326 ASN B O 1
ATOM 2025 N N . ARG B 1 128 ? 45.793 14.542 34.006 1.00 19.17 327 ARG B N 1
ATOM 2026 C CA . ARG B 1 128 ? 46.097 13.291 33.321 1.00 17.67 327 ARG B CA 1
ATOM 2027 C C . ARG B 1 128 ? 46.930 12.457 34.262 1.00 16.77 327 ARG B C 1
ATOM 2028 O O . ARG B 1 128 ? 48.085 12.781 34.513 1.00 17.31 327 ARG B O 1
ATOM 2036 N N . TRP B 1 129 ? 46.373 11.342 34.724 1.00 15.49 328 TRP B N 1
ATOM 2037 C CA . TRP B 1 129 ? 46.958 10.601 35.835 1.00 15.02 328 TRP B CA 1
ATOM 2038 C C . TRP B 1 129 ? 47.474 9.254 35.331 1.00 18.15 328 TRP B C 1
ATOM 2039 O O . TRP B 1 129 ? 46.717 8.511 34.719 1.00 17.19 328 TRP B O 1
ATOM 2050 N N . ILE B 1 130 ? 48.748 8.974 35.610 1.00 15.71 329 ILE B N 1
ATOM 2051 C CA . ILE B 1 130 ? 49.418 7.749 35.141 1.00 16.10 329 ILE B CA 1
ATOM 2052 C C . ILE B 1 130 ? 49.852 6.931 36.355 1.00 15.24 329 ILE B C 1
ATOM 2053 O O . ILE B 1 130 ? 50.294 7.493 37.360 1.00 17.21 329 ILE B O 1
ATOM 2058 N N . LYS B 1 131 ? 49.724 5.622 36.270 1.00 15.30 330 LYS B N 1
ATOM 2059 C CA . LYS B 1 131 ? 50.216 4.750 37.348 1.00 17.85 330 LYS B CA 1
ATOM 2060 C C . LYS B 1 131 ? 51.722 4.971 37.520 1.00 18.93 330 LYS B C 1
ATOM 2061 O O . LYS B 1 131 ? 52.461 4.926 36.521 1.00 18.75 330 LYS B O 1
ATOM 2067 N N . GLU B 1 132 ? 52.199 5.092 38.763 1.00 19.35 331 GLU B N 1
ATOM 2068 C CA . GLU B 1 132 ? 53.621 5.367 38.961 1.00 19.77 331 GLU B CA 1
ATOM 2069 C C . GLU B 1 132 ? 54.473 4.196 38.487 1.00 21.25 331 GLU B C 1
ATOM 2070 O O . GLU B 1 132 ? 55.669 4.369 38.192 1.00 23.13 331 GLU B O 1
ATOM 2076 N N . GLU B 1 133 ? 53.905 2.985 38.410 1.00 19.28 332 GLU B N 1
ATOM 2077 C CA . GLU B 1 133 ? 54.713 1.847 37.989 1.00 21.38 332 GLU B CA 1
ATOM 2078 C C . GLU B 1 133 ? 55.203 1.995 36.545 1.00 21.60 332 GLU B C 1
ATOM 2079 O O . GLU B 1 133 ? 56.112 1.283 36.153 1.00 23.31 332 GLU B O 1
ATOM 2085 N N . HIS B 1 134 ? 54.580 2.882 35.775 1.00 20.08 333 HIS B N 1
ATOM 2086 C CA . HIS B 1 134 ? 54.940 3.015 34.357 1.00 22.25 333 HIS B CA 1
ATOM 2087 C C . HIS B 1 134 ? 55.928 4.147 34.071 1.00 21.09 333 HIS B C 1
ATOM 2088 O O . HIS B 1 134 ? 56.358 4.310 32.942 1.00 22.55 333 HIS B O 1
ATOM 2095 N N . VAL B 1 135 ? 56.277 4.909 35.093 1.00 19.16 334 VAL B N 1
ATOM 2096 C CA . VAL B 1 135 ? 57.108 6.106 34.910 1.00 20.99 334 VAL B CA 1
ATOM 2097 C C . VAL B 1 135 ? 58.195 6.204 35.977 1.00 23.40 334 VAL B C 1
ATOM 2098 O O . VAL B 1 135 ? 58.054 5.618 37.050 1.00 22.87 334 VAL B O 1
ATOM 2102 N N . THR B 1 136 ? 59.283 6.927 35.673 1.00 21.53 335 THR B N 1
ATOM 2103 C CA . THR B 1 136 ? 60.192 7.403 36.714 1.00 23.22 335 THR B CA 1
ATOM 2104 C C . THR B 1 136 ? 59.812 8.842 37.086 1.00 22.52 335 THR B C 1
ATOM 2105 O O . THR B 1 136 ? 59.292 9.586 36.231 1.00 22.33 335 THR B O 1
ATOM 2109 N N . ILE B 1 137 ? 59.992 9.177 38.369 1.00 20.02 336 ILE B N 1
ATOM 2110 C CA . ILE B 1 137 ? 59.710 10.509 38.904 1.00 19.15 336 ILE B CA 1
ATOM 2111 C C . ILE B 1 137 ? 60.974 10.928 39.612 1.00 21.83 336 ILE B C 1
ATOM 2112 O O . ILE B 1 137 ? 61.309 10.355 40.654 1.00 24.23 336 ILE B O 1
ATOM 2117 N N . THR B 1 138 ? 61.735 11.853 39.026 1.00 21.50 337 THR B N 1
ATOM 2118 C CA . THR B 1 138 ? 63.095 12.078 39.526 1.00 23.49 337 THR B CA 1
ATOM 2119 C C . THR B 1 138 ? 63.338 13.559 39.695 1.00 24.27 337 THR B C 1
ATOM 2120 O O . THR B 1 138 ? 62.559 14.356 39.186 1.00 24.61 337 THR B O 1
ATOM 2124 N N . ALA B 1 139 ? 64.387 13.928 40.429 1.00 26.19 338 ALA B N 1
ATOM 2125 C CA . ALA B 1 139 ? 64.573 15.347 40.740 1.00 29.32 338 ALA B CA 1
ATOM 2126 C C . ALA B 1 139 ? 64.985 16.147 39.510 1.00 33.80 338 ALA B C 1
ATOM 2127 O O . ALA B 1 139 ? 64.690 17.353 39.432 1.00 31.96 338 ALA B O 1
ATOM 2129 N N . LYS B 1 140 ? 65.696 15.509 38.576 1.00 31.57 339 LYS B N 1
ATOM 2130 C CA . LYS B 1 140 ? 66.051 16.149 37.304 1.00 37.41 339 LYS B CA 1
ATOM 2131 C C . LYS B 1 140 ? 65.563 15.332 36.097 1.00 36.46 339 LYS B C 1
ATOM 2132 O O . LYS B 1 140 ? 65.038 14.234 36.244 1.00 35.18 339 LYS B O 1
#

Solvent-accessible surface area: 13618 Å² total; per-residue (Å²): 182,41,49,121,88,8,0,0,46,0,63,13,89,58,93,92,50,119,26,5,54,20,36,53,61,4,44,86,42,76,127,35,18,76,30,67,130,65,78,88,51,68,0,71,12,2,42,97,32,46,61,100,141,22,1,0,7,23,39,35,113,110,65,7,0,46,24,101,38,16,86,33,104,37,5,64,1,86,21,116,62,91,108,58,143,50,3,63,13,36,36,11,44,93,26,52,33,9,0,62,18,71,14,60,104,78,33,51,0,41,12,46,71,69,44,22,0,11,4,7,75,73,67,22,0,69,43,111,49,2,42,0,34,50,195,181,38,47,119,85,8,0,0,46,0,67,16,92,47,99,107,48,116,28,8,54,15,36,44,50,3,44,85,40,74,133,38,19,65,55,69,133,69,70,87,47,65,0,75,10,3,45,98,31,44,62,96,139,24,1,0,7,23,43,32,99,92,67,9,0,46,22,108,43,19,82,30,93,39,4,63,1,86,22,113,71,79,101,57,146,52,4,56,13,33,36,11,45,93,27,56,30,7,0,65,14,73,13,57,102,78,33,52,0,43,12,47,65,68,44,24,0,11,5,7,73,76,67,23,0,72,43,106,44,2,42,1,36,50,196

Sequence (270 aa):
VSEPEGIGVALSIYPDGYGVNLYERPSDPIYAGNITKKIPYKVFAGYWGGGDKDMICLGGEKQWAYNKHFTIDWYKVRSKYPVGWGVNFYDGPSGNFLGNIDGSEVYNAHNRVGGYVDIGGNRWIKEEHVTITAKVSEPEGIGVALSIYPDGYGVNLYERPSDPIYAGNITKKIPYKVFAGYWGGGDKDMICLGGEKQWAYNKHFTIDWYKVRSKYPVGWGVNFYDGPSGNFLGNIDGSEVYNAHNRVGGYVDIGGNRWIKEEHVTITAK

Nearest PDB structures (foldseek):
  6ilu-assembly2_B  TM=1.007E+00  e=1.205E-26  Bacillus phage PBC5
  4r0k-assembly1_A  TM=3.681E-01  e=2.010E-03  Bacteroides thetaiotaomicron VPI-5482
  4krt-assembly2_B  TM=3.897E-01  e=1.643E-02  Clostridium phage phiSM101
  7qeh-assembly1_A  TM=3.662E-01  e=2.928E-02  Lactobacillus amylovorus GRL 1112
  2kt8-assembly1_A  TM=7.381E-01  e=7.600E-01  Clostridium perfringens

Radius of gyration: 20.78 Å; Cα contacts (8 Å, |Δi|>4): 690; chains: 2; bounding box: 53×36×46 Å

Foldseek 3Di:
DADPAAFWKKWFPDDQQDWFFWFADLVVTDTDDTDRGTDIAGFHAWDCPDPQSIWTARDDRRGIGTPVRTDIQTWKKFFPDDFQCWFWWAQAQVHHTDGTDRRPDIAGFRHDDDQWTDRDPSTIGRCVGIGTGSD/DADPAAFWKKWFPDDQQDKFFWFADLVDTDTQGIDRGTDIAGFHAWDCPDDQSIWTARDDRGGIGTRVRIDIQTWKKFFPDDFQPWFWWAQDQVHHTDGTDRRPDIAGFRHDDDQWTQRDPSTTGRCVGIGTGSD

InterPro domains:
  IPR002053 Glycoside hydrolase, family 25 [PF01183] (6-171)
  IPR002053 Glycoside hydrolase, family 25 [PS51904] (2-204)
  IPR017853 Glycoside hydrolase superfamily [SSF51445] (5-198)

Organism: NCBI:txid1675030

B-factor: mean 29.34, std 12.92, range [13.52, 106.01]

Secondary structure (DSSP, 8-state):
---SS-SEEEEESSPTT--EEEEE-TTS-EEEEEE---S-EEE-EEE--SGGG-EEESSSTT-EEEGGGEEEEE-EEEESS-TT--EEEESSTT--EEEEE-S---EE--EEETTEEE-SSS-EEEGGGEEEE--/---SS-SEEEEESSPTT--EEEEE-TTS-EEEEEE---S-EEE-EEE---GGG-EEESSSTT-EEEGGGEEEEE-EEEESS-TT--EEEESSTT--EEEEE-S-S-EE--EEETTEEE-SSS-EEEGGGEEEE--